Protein AF-A0A8J8FIF5-F1 (afdb_monomer_lite)

Structure (mmCIF, N/CA/C/O backbone):
data_AF-A0A8J8FIF5-F1
#
_entry.id   AF-A0A8J8FIF5-F1
#
loop_
_atom_site.group_PDB
_atom_site.id
_atom_site.type_symbol
_atom_site.label_atom_id
_atom_site.label_alt_id
_atom_site.label_comp_id
_atom_site.label_asym_id
_atom_site.label_entity_id
_atom_site.label_seq_id
_atom_site.pdbx_PDB_ins_code
_atom_site.Cartn_x
_atom_site.Cartn_y
_atom_site.Cartn_z
_atom_site.occupancy
_atom_site.B_iso_or_equiv
_atom_site.auth_seq_id
_atom_site.auth_comp_id
_atom_site.auth_asym_id
_atom_site.auth_atom_id
_atom_site.pdbx_PDB_model_num
ATOM 1 N N . MET A 1 1 ? -30.420 -15.196 78.854 1.00 54.94 1 MET A N 1
ATOM 2 C CA . MET A 1 1 ? -30.302 -13.871 78.194 1.00 54.94 1 MET A CA 1
ATOM 3 C C . MET A 1 1 ? -29.309 -13.832 77.017 1.00 54.94 1 MET A C 1
ATOM 5 O O . MET A 1 1 ? -29.119 -12.772 76.444 1.00 54.94 1 MET A O 1
ATOM 9 N N . THR A 1 2 ? -28.716 -14.954 76.588 1.00 57.97 2 THR A N 1
ATOM 10 C CA . THR A 1 2 ? -27.688 -14.998 75.521 1.00 57.97 2 THR A CA 1
ATOM 11 C C . THR A 1 2 ? -28.245 -15.214 74.104 1.00 57.97 2 THR A C 1
ATOM 13 O O . THR A 1 2 ? -27.658 -14.748 73.133 1.00 57.97 2 THR A O 1
ATOM 16 N N . SER A 1 3 ? -29.406 -15.865 73.972 1.00 63.34 3 SER A N 1
ATOM 17 C CA . SER A 1 3 ? -30.007 -16.236 72.676 1.00 63.34 3 SER A CA 1
ATOM 18 C C . SER A 1 3 ? -30.401 -15.032 71.802 1.00 63.34 3 SER A C 1
ATOM 20 O O . SER A 1 3 ? -30.178 -15.040 70.593 1.00 63.34 3 SER A O 1
ATOM 22 N N . THR A 1 4 ? -30.906 -13.953 72.403 1.00 73.06 4 THR A N 1
ATOM 23 C CA . THR A 1 4 ? -31.324 -12.742 71.677 1.00 73.06 4 THR A CA 1
ATOM 24 C C . THR A 1 4 ? -30.145 -11.918 71.158 1.00 73.06 4 THR A C 1
ATOM 26 O O . THR A 1 4 ? -30.259 -11.284 70.110 1.00 73.06 4 THR A O 1
ATOM 29 N N . ALA A 1 5 ? -29.005 -11.941 71.853 1.00 75.25 5 ALA A N 1
ATOM 30 C CA . ALA A 1 5 ? -27.788 -11.254 71.422 1.00 75.25 5 ALA A CA 1
ATOM 31 C C . ALA A 1 5 ? -27.160 -11.938 70.196 1.00 75.25 5 ALA A C 1
ATOM 33 O O . ALA A 1 5 ? -26.820 -11.265 69.225 1.00 75.25 5 ALA A O 1
ATOM 34 N N . ILE A 1 6 ? -27.102 -13.275 70.208 1.00 80.25 6 ILE A N 1
ATOM 35 C CA . ILE A 1 6 ? -26.591 -14.082 69.090 1.00 80.25 6 ILE A CA 1
ATOM 36 C C . ILE A 1 6 ? -27.483 -13.908 67.853 1.00 80.25 6 ILE A C 1
ATOM 38 O O . ILE A 1 6 ? -26.984 -13.681 66.754 1.00 80.25 6 ILE A O 1
ATOM 42 N N . PHE A 1 7 ? -28.810 -13.922 68.026 1.00 84.31 7 PHE A N 1
ATOM 43 C CA . PHE A 1 7 ? -29.746 -13.719 66.917 1.00 84.31 7 PHE A CA 1
ATOM 44 C C . PHE A 1 7 ? -29.602 -12.332 66.266 1.00 84.31 7 PHE A C 1
ATOM 46 O O . PHE A 1 7 ? -29.602 -12.217 65.042 1.00 84.31 7 PHE A O 1
ATOM 53 N N . ARG A 1 8 ? -29.409 -11.273 67.067 1.00 84.88 8 ARG A N 1
ATOM 54 C CA . ARG A 1 8 ? -29.153 -9.913 66.556 1.00 84.88 8 ARG A CA 1
ATOM 55 C C . ARG A 1 8 ? -27.835 -9.817 65.790 1.00 84.88 8 ARG A C 1
ATOM 57 O O . ARG A 1 8 ? -27.798 -9.158 64.754 1.00 84.88 8 ARG A O 1
ATOM 64 N N . GLN A 1 9 ? -26.783 -10.482 66.265 1.00 89.06 9 GLN A N 1
ATOM 65 C CA . GLN A 1 9 ? -25.498 -10.527 65.563 1.00 89.06 9 GLN A CA 1
ATOM 66 C C . GLN A 1 9 ? -25.624 -11.225 64.205 1.00 89.06 9 GLN A C 1
ATOM 68 O O . GLN A 1 9 ? -25.203 -10.659 63.199 1.00 89.06 9 GLN A O 1
ATOM 73 N N . ILE A 1 10 ? -26.284 -12.386 64.149 1.00 89.19 10 ILE A N 1
ATOM 74 C CA . ILE A 1 10 ? -26.527 -13.112 62.892 1.00 89.19 10 ILE A CA 1
ATOM 75 C C . ILE A 1 10 ? -27.333 -12.252 61.912 1.00 89.19 10 ILE A C 1
ATOM 77 O O . ILE A 1 10 ? -26.943 -12.106 60.755 1.00 89.19 10 ILE A O 1
ATOM 81 N N . LEU A 1 11 ? -28.417 -11.621 62.375 1.00 91.44 11 LEU A N 1
ATOM 82 C CA . LEU A 1 11 ? -29.245 -10.764 61.527 1.00 91.44 11 LEU A CA 1
ATOM 83 C C . LEU A 1 11 ? -28.455 -9.557 60.991 1.00 91.44 11 LEU A C 1
ATOM 85 O O . LEU A 1 11 ? -28.546 -9.241 59.808 1.00 91.44 11 LEU A O 1
ATOM 89 N N . SER A 1 12 ? -27.631 -8.922 61.832 1.00 89.88 12 SER A N 1
ATOM 90 C CA . SER A 1 12 ? -26.772 -7.805 61.417 1.00 89.88 12 SER A CA 1
ATOM 91 C C . SER A 1 12 ? -25.728 -8.217 60.374 1.00 89.88 12 SER A C 1
ATOM 93 O O . SER A 1 12 ? -25.495 -7.477 59.421 1.00 89.88 12 SER A O 1
ATOM 95 N N . ALA A 1 13 ? -25.161 -9.421 60.502 1.00 90.75 13 ALA A N 1
ATOM 96 C CA . ALA A 1 13 ? -24.189 -9.954 59.555 1.00 90.75 13 ALA A CA 1
ATOM 97 C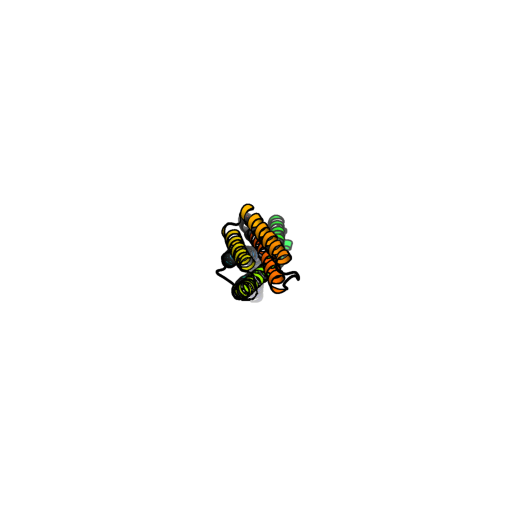 C . ALA A 1 13 ? -24.835 -10.253 58.196 1.00 90.75 13 ALA A C 1
ATOM 99 O O . ALA A 1 13 ? -24.268 -9.909 57.163 1.00 90.75 13 ALA A O 1
ATOM 100 N N . ILE A 1 14 ? -26.048 -10.817 58.185 1.00 93.19 14 ILE A N 1
ATOM 101 C CA . ILE A 1 14 ? -26.807 -11.071 56.952 1.00 93.19 14 ILE A CA 1
ATOM 102 C C . ILE A 1 14 ? -27.151 -9.755 56.245 1.00 93.19 14 ILE A C 1
ATOM 104 O O . ILE A 1 14 ? -26.970 -9.649 55.031 1.00 93.19 14 ILE A O 1
ATOM 108 N N . VAL A 1 15 ? -27.606 -8.738 56.984 1.00 93.31 15 VAL A N 1
ATOM 109 C CA . VAL A 1 15 ? -27.909 -7.415 56.413 1.00 93.31 15 VAL A CA 1
ATOM 110 C C . VAL A 1 15 ? -26.646 -6.765 55.849 1.00 93.31 15 VAL A C 1
ATOM 112 O O . VAL A 1 15 ? -26.672 -6.301 54.713 1.00 93.31 15 VAL A O 1
ATOM 115 N N . ALA A 1 16 ? -25.531 -6.786 56.584 1.00 92.50 16 ALA A N 1
ATOM 116 C CA . ALA A 1 16 ? -24.257 -6.244 56.114 1.00 92.50 16 ALA A CA 1
ATOM 117 C C . ALA A 1 16 ? -23.745 -6.967 54.857 1.00 92.50 16 ALA A C 1
ATOM 119 O O . ALA A 1 16 ? -23.324 -6.314 53.904 1.00 92.50 16 ALA A O 1
ATOM 120 N N . MET A 1 17 ? -23.843 -8.300 54.819 1.00 93.25 17 MET A N 1
ATOM 121 C CA . MET A 1 17 ? -23.455 -9.114 53.663 1.00 93.25 17 MET A CA 1
ATOM 122 C C . MET A 1 17 ? -24.333 -8.821 52.442 1.00 93.25 17 MET A C 1
ATOM 124 O O . MET A 1 17 ? -23.832 -8.689 51.328 1.00 93.25 17 MET A O 1
ATOM 128 N N . SER A 1 18 ? -25.641 -8.661 52.653 1.00 91.00 18 SER A N 1
ATOM 129 C CA . SER A 1 18 ? -26.592 -8.301 51.596 1.00 91.00 18 SER A CA 1
ATOM 130 C C . SER A 1 18 ? -26.302 -6.903 51.047 1.00 91.00 18 SER A C 1
ATOM 132 O O . SER A 1 18 ? -26.302 -6.704 49.835 1.00 91.00 18 SER A O 1
ATOM 134 N N . LEU A 1 19 ? -25.986 -5.943 51.924 1.00 90.25 19 LEU A N 1
ATOM 135 C CA . LEU A 1 19 ? -25.615 -4.585 51.529 1.00 90.25 19 LEU A CA 1
ATOM 136 C C . LEU A 1 19 ? -24.309 -4.569 50.726 1.00 90.25 19 LEU A C 1
ATOM 138 O O . LEU A 1 19 ? -24.217 -3.867 49.723 1.00 90.25 19 LEU A O 1
ATOM 142 N N . LEU A 1 20 ? -23.321 -5.369 51.140 1.00 89.31 20 LEU A N 1
ATOM 143 C CA . LEU A 1 20 ? -22.057 -5.546 50.425 1.00 89.31 20 LEU A CA 1
ATOM 144 C C . LEU A 1 20 ? -22.268 -6.162 49.043 1.00 89.31 20 LEU A C 1
ATOM 146 O O . LEU A 1 20 ? -21.704 -5.661 48.077 1.00 89.31 20 LEU A O 1
ATOM 150 N N . LEU A 1 21 ? -23.105 -7.195 48.926 1.00 86.69 21 LEU A N 1
ATOM 151 C CA . LEU A 1 21 ? -23.447 -7.803 47.638 1.00 86.69 21 LEU A CA 1
ATOM 152 C C . LEU A 1 21 ? -24.150 -6.808 46.710 1.00 86.69 21 LEU A C 1
ATOM 154 O O . LEU A 1 21 ? -23.822 -6.744 45.528 1.00 86.69 21 LEU A O 1
ATOM 158 N N . VAL A 1 22 ? -25.070 -5.997 47.237 1.00 84.75 22 VAL A N 1
ATOM 159 C CA . VAL A 1 22 ? -25.761 -4.953 46.465 1.00 84.75 22 VAL A CA 1
ATOM 160 C C . VAL A 1 22 ? -24.794 -3.848 46.037 1.00 84.75 22 VAL A C 1
ATOM 162 O O . VAL A 1 22 ? -24.793 -3.468 44.869 1.00 84.75 22 VAL A O 1
ATOM 165 N N . LEU A 1 23 ? -23.933 -3.361 46.935 1.00 78.12 23 LEU A N 1
ATOM 166 C CA . LEU A 1 23 ? -22.905 -2.368 46.606 1.00 78.12 23 LEU A CA 1
ATOM 167 C C . LEU A 1 23 ? -21.916 -2.903 45.570 1.00 78.12 23 LEU A C 1
ATOM 169 O O . LEU A 1 23 ? -21.589 -2.194 44.621 1.00 78.12 23 LEU A O 1
ATOM 173 N N . PHE A 1 24 ? -21.483 -4.155 45.716 1.00 77.25 24 PHE A N 1
ATOM 174 C CA . PHE A 1 24 ? -20.604 -4.814 44.758 1.00 77.25 24 PHE A CA 1
ATOM 175 C C . PHE A 1 24 ? -21.287 -4.948 43.397 1.00 77.25 24 PHE A C 1
ATOM 177 O O . PHE A 1 24 ? -20.705 -4.576 42.387 1.00 77.25 24 PHE A O 1
ATOM 184 N N . TYR A 1 25 ? -22.550 -5.378 43.364 1.00 75.12 25 TYR A N 1
ATOM 185 C CA . 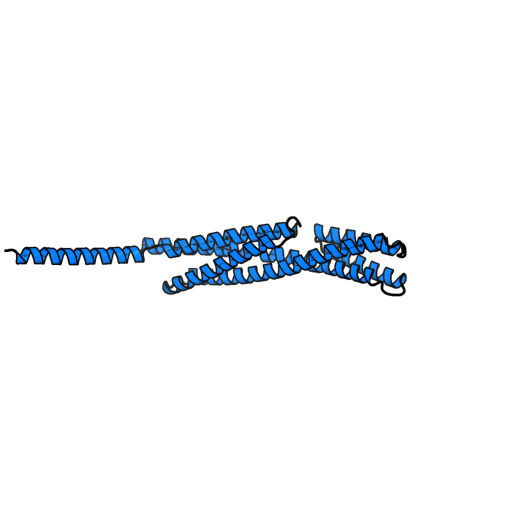TYR A 1 25 ? -23.330 -5.495 42.134 1.00 75.12 25 TYR A CA 1
ATOM 186 C C . TYR A 1 25 ? -23.539 -4.142 41.436 1.00 75.12 25 TYR A C 1
ATOM 188 O O . TYR A 1 25 ? -23.345 -4.035 40.227 1.00 75.12 25 TYR A O 1
ATOM 196 N N . ILE A 1 26 ? -23.877 -3.087 42.186 1.00 67.81 26 ILE A N 1
ATOM 197 C CA . ILE A 1 26 ? -24.056 -1.728 41.648 1.00 67.81 26 ILE A CA 1
ATOM 198 C C . ILE A 1 26 ? -22.729 -1.160 41.128 1.00 67.81 26 ILE A C 1
ATOM 200 O O . ILE A 1 26 ? -22.708 -0.537 40.069 1.00 67.81 26 ILE A O 1
ATOM 204 N N . THR A 1 27 ? -21.628 -1.386 41.847 1.00 62.25 27 THR A N 1
ATOM 205 C CA . THR A 1 27 ? -20.295 -0.894 41.462 1.00 62.25 27 THR A CA 1
ATOM 206 C C . THR A 1 27 ? -19.759 -1.646 40.246 1.00 62.25 27 THR A C 1
ATOM 208 O O . THR A 1 27 ? -19.254 -1.025 39.318 1.00 62.25 27 THR A O 1
ATOM 211 N N . TYR A 1 28 ? -19.937 -2.968 40.201 1.00 57.81 28 TYR A N 1
ATOM 212 C CA . TYR A 1 28 ? -19.522 -3.810 39.079 1.00 57.81 28 TYR A CA 1
ATOM 213 C C . TY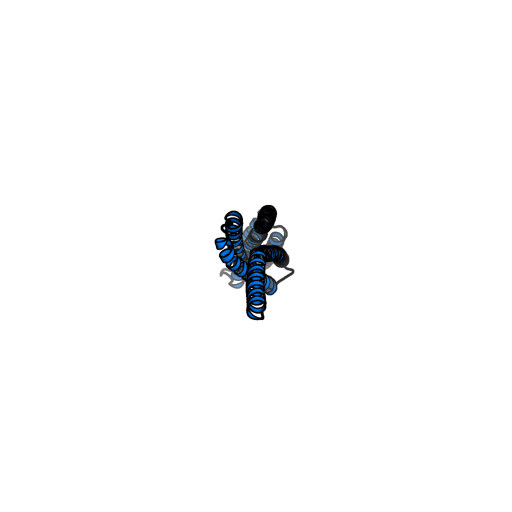R A 1 28 ? -20.314 -3.491 37.804 1.00 57.81 28 TYR A C 1
ATOM 215 O O . TYR A 1 28 ? -19.736 -3.393 36.726 1.00 57.81 28 TYR A O 1
ATOM 223 N N . LYS A 1 29 ? -21.624 -3.226 37.927 1.00 56.62 29 LYS A N 1
ATOM 224 C CA . LYS A 1 29 ? -22.477 -2.801 36.805 1.00 56.62 29 LYS A CA 1
ATOM 225 C C . LYS A 1 29 ? -22.090 -1.427 36.233 1.00 56.62 29 LYS A C 1
ATOM 227 O O . LYS A 1 29 ? -22.415 -1.145 35.089 1.00 56.62 29 LYS A O 1
ATOM 232 N N . LYS A 1 30 ? -21.410 -0.583 37.015 1.00 56.69 30 LYS A N 1
ATOM 233 C CA . LYS A 1 30 ? -20.962 0.763 36.620 1.00 56.69 30 LYS A CA 1
ATOM 234 C C . LYS A 1 30 ? -19.515 0.825 36.125 1.00 56.69 30 LYS A C 1
ATOM 236 O O . LYS A 1 30 ? -19.010 1.926 35.939 1.00 56.69 30 LYS A O 1
ATOM 241 N N . SER A 1 31 ? -18.825 -0.304 35.958 1.00 57.34 31 SER A N 1
ATOM 242 C CA . SER A 1 31 ? -17.434 -0.287 35.496 1.00 57.34 31 SER A CA 1
ATOM 243 C C . SER A 1 31 ? -17.367 0.201 34.040 1.00 57.34 31 SER A C 1
ATOM 245 O O . SER A 1 31 ? -17.836 -0.527 33.162 1.00 57.34 31 SER A O 1
ATOM 247 N N . PRO A 1 32 ? -16.756 1.369 33.742 1.00 68.94 32 PRO A N 1
ATOM 248 C CA . PRO A 1 32 ? -16.635 1.891 32.379 1.00 68.94 32 PRO A CA 1
ATOM 249 C C . PRO A 1 32 ? -15.528 1.178 31.583 1.00 68.94 32 PRO A C 1
ATOM 251 O O . PRO A 1 32 ? -14.829 1.766 30.756 1.00 68.94 32 PRO A O 1
ATOM 254 N N . GLU A 1 33 ? -15.264 -0.082 31.924 1.00 76.00 33 GLU A N 1
ATOM 255 C CA . GLU A 1 33 ? -14.144 -0.865 31.419 1.00 76.00 33 GLU A CA 1
ATOM 256 C C . GLU A 1 33 ? -14.281 -1.107 29.918 1.00 76.00 33 GLU A C 1
ATOM 258 O O . GLU A 1 33 ? -13.284 -1.023 29.200 1.00 76.00 33 GLU A O 1
ATOM 263 N N . PHE A 1 34 ? -15.508 -1.298 29.420 1.00 77.94 34 PHE A N 1
ATOM 264 C CA . PHE A 1 34 ? -15.733 -1.478 27.989 1.00 77.94 34 PHE A CA 1
ATOM 265 C C . PHE A 1 34 ? -15.571 -0.167 27.209 1.00 77.94 34 PHE A C 1
ATOM 267 O O . PHE A 1 34 ? -14.952 -0.186 26.147 1.00 77.94 34 PHE A O 1
ATOM 274 N N . GLU A 1 35 ? -16.059 0.974 27.712 1.00 82.19 35 GLU A N 1
ATOM 275 C CA . GLU A 1 35 ? -15.883 2.277 27.059 1.00 82.19 35 GLU A CA 1
ATOM 276 C C . GLU A 1 35 ? -14.412 2.673 27.027 1.00 82.19 35 GLU A C 1
ATOM 278 O O . GLU A 1 35 ? -13.922 3.136 25.995 1.00 82.19 35 GLU A O 1
ATOM 283 N N . ASN A 1 36 ? -13.687 2.445 28.127 1.00 84.00 36 ASN A N 1
ATOM 284 C CA . ASN A 1 36 ? -12.249 2.687 28.175 1.00 84.00 36 ASN A CA 1
ATOM 285 C C . ASN A 1 36 ? -11.508 1.778 27.196 1.00 84.00 36 ASN A C 1
ATOM 287 O O . ASN A 1 36 ? -10.681 2.262 26.425 1.00 84.00 36 ASN A O 1
ATOM 291 N N . GLN A 1 37 ? -11.813 0.477 27.188 1.00 87.44 37 GLN A N 1
ATOM 292 C CA . GLN A 1 37 ? -11.182 -0.465 26.269 1.00 87.44 37 GLN A CA 1
ATOM 293 C C . GLN A 1 37 ? -11.452 -0.078 24.813 1.00 87.44 37 GLN A C 1
ATOM 295 O O . GLN A 1 37 ? -10.526 -0.032 24.005 1.00 87.44 37 GLN A O 1
ATOM 300 N N . LEU A 1 38 ? -12.697 0.259 24.478 1.00 87.69 38 LEU A N 1
ATOM 301 C CA . LEU A 1 38 ? -13.076 0.663 23.132 1.00 87.69 38 LEU A CA 1
ATOM 302 C C . LEU A 1 38 ? -12.423 1.996 22.725 1.00 87.69 38 LEU A C 1
ATOM 304 O O . LEU A 1 38 ? -11.927 2.111 21.605 1.00 87.69 38 LEU A O 1
ATOM 308 N N . SER A 1 39 ? -12.354 2.976 23.633 1.00 88.31 39 SER A N 1
ATOM 309 C CA . SER A 1 39 ? -11.663 4.251 23.397 1.00 88.31 39 SER A CA 1
ATOM 310 C C . SER A 1 39 ? -10.166 4.041 23.156 1.00 88.31 39 SER A C 1
ATOM 312 O O . SER A 1 39 ? -9.604 4.589 22.207 1.00 88.31 39 SER A O 1
ATOM 314 N N . VAL A 1 40 ? -9.514 3.197 23.964 1.00 91.31 40 VAL A N 1
ATOM 315 C CA . VAL A 1 40 ? -8.098 2.842 23.789 1.00 91.31 40 VAL A CA 1
ATOM 316 C C . VAL A 1 40 ? -7.873 2.161 22.440 1.00 91.31 40 VAL A C 1
ATOM 318 O O . VAL A 1 40 ? -6.968 2.560 21.706 1.00 91.31 40 VAL A O 1
ATOM 321 N N . LEU A 1 41 ? -8.704 1.180 22.081 1.00 91.50 41 LEU A N 1
ATOM 322 C CA . LEU A 1 41 ? -8.599 0.479 20.801 1.00 91.50 41 LEU A CA 1
ATOM 323 C C . LEU A 1 41 ? -8.800 1.422 19.609 1.00 91.50 41 LEU A C 1
ATOM 325 O O . LEU A 1 41 ? -8.022 1.359 18.657 1.00 91.50 41 LEU A O 1
ATOM 329 N N . SER A 1 42 ? -9.781 2.329 19.675 1.00 91.31 42 SER A N 1
ATOM 330 C CA . SER A 1 42 ? -10.026 3.339 18.634 1.00 91.31 42 SER A CA 1
ATOM 331 C C . SER A 1 42 ? -8.802 4.237 18.421 1.00 91.31 42 SER A C 1
ATOM 333 O O . SER A 1 42 ? -8.307 4.373 17.297 1.00 91.31 42 SER A O 1
ATOM 335 N N . LYS A 1 43 ? -8.219 4.754 19.510 1.00 92.19 43 LYS A N 1
ATOM 336 C CA . LYS A 1 43 ? -7.003 5.585 19.460 1.00 92.19 43 LYS A CA 1
ATOM 337 C C . LYS A 1 43 ? -5.809 4.840 18.888 1.00 92.19 43 LYS A C 1
ATOM 339 O O . LYS A 1 43 ? -5.036 5.401 18.106 1.00 92.19 43 LYS A O 1
ATOM 344 N N . GLN A 1 44 ? -5.640 3.575 19.263 1.00 94.44 44 GLN A N 1
ATOM 345 C CA . GLN A 1 44 ? -4.570 2.748 18.719 1.00 94.44 44 GLN A CA 1
ATOM 346 C C . GLN A 1 44 ? -4.763 2.497 17.219 1.00 94.44 44 GLN A C 1
ATOM 348 O O . GLN A 1 44 ? -3.792 2.595 16.473 1.00 94.44 44 GLN A O 1
ATOM 353 N N . VAL A 1 45 ? -5.995 2.247 16.756 1.00 94.19 45 VAL A N 1
ATOM 354 C CA . VAL A 1 45 ? -6.306 2.131 15.321 1.00 94.19 45 VAL A CA 1
ATOM 355 C C . VAL A 1 45 ? -5.971 3.426 14.583 1.00 94.19 45 VAL A C 1
ATOM 357 O O . VAL A 1 45 ? -5.288 3.375 13.561 1.00 94.19 45 VAL A O 1
ATOM 360 N N . SER A 1 46 ? -6.374 4.584 15.112 1.00 93.31 46 SER A N 1
ATOM 361 C CA . SER A 1 46 ? -6.049 5.890 14.523 1.00 93.31 46 SER A CA 1
ATOM 362 C C . SER A 1 46 ? -4.532 6.132 14.451 1.00 93.31 46 SER A C 1
ATOM 364 O O . SER A 1 46 ? -3.992 6.505 13.407 1.00 93.31 46 SER A O 1
ATOM 366 N N . THR A 1 47 ? -3.805 5.804 15.522 1.00 94.31 47 THR A N 1
ATOM 367 C CA . THR A 1 47 ? -2.338 5.918 15.571 1.00 94.31 47 THR A CA 1
ATOM 368 C C . THR A 1 47 ? -1.660 5.000 14.552 1.00 94.31 47 THR A C 1
ATOM 370 O O . THR A 1 47 ? -0.781 5.438 13.808 1.00 94.31 47 THR A O 1
ATOM 373 N N . LEU A 1 48 ? -2.075 3.731 14.482 1.00 95.06 48 LEU A N 1
ATOM 374 C CA . LEU A 1 48 ? -1.549 2.769 13.511 1.00 95.06 48 LEU A CA 1
ATOM 375 C C . LEU A 1 48 ? -1.859 3.207 12.079 1.00 95.06 48 LEU A C 1
ATOM 377 O O . LEU A 1 48 ? -0.995 3.108 11.212 1.00 95.06 48 LEU A O 1
ATOM 381 N N . ASN A 1 49 ? -3.048 3.757 11.833 1.00 94.12 49 ASN A N 1
ATOM 382 C CA . ASN A 1 49 ? -3.432 4.310 10.540 1.00 94.12 49 ASN A CA 1
ATOM 383 C C . ASN A 1 49 ? -2.479 5.432 10.092 1.00 94.12 49 ASN A C 1
ATOM 385 O O . ASN A 1 49 ? -2.024 5.426 8.948 1.00 94.12 49 ASN A O 1
ATOM 389 N N . LEU A 1 50 ? -2.117 6.350 10.994 1.00 93.44 50 LEU A N 1
ATOM 390 C CA . LEU A 1 50 ? -1.138 7.404 10.708 1.00 93.44 50 LEU A CA 1
ATOM 391 C C . LEU A 1 50 ? 0.260 6.835 10.424 1.00 93.44 50 LEU A C 1
ATOM 393 O O . LEU A 1 50 ? 0.892 7.230 9.445 1.00 93.44 50 LEU A O 1
ATOM 397 N N . GLN A 1 51 ? 0.725 5.879 11.233 1.00 95.44 51 GLN A N 1
ATOM 398 C CA . GLN A 1 51 ? 2.032 5.235 11.046 1.00 95.44 51 GLN A CA 1
ATOM 399 C C . GLN A 1 51 ? 2.117 4.463 9.722 1.00 95.44 51 GLN A C 1
ATOM 401 O O . GLN A 1 51 ? 3.133 4.524 9.030 1.00 95.44 51 GLN A O 1
ATOM 406 N N . ILE A 1 52 ? 1.043 3.766 9.342 1.00 95.38 52 ILE A N 1
ATOM 407 C CA . ILE A 1 52 ? 0.934 3.072 8.054 1.00 95.38 52 ILE A CA 1
ATOM 408 C C . ILE A 1 52 ? 0.994 4.081 6.912 1.00 95.38 52 ILE A C 1
ATOM 410 O O . ILE A 1 52 ? 1.795 3.906 5.998 1.00 95.38 52 ILE A O 1
ATOM 414 N N . ASN A 1 53 ? 0.202 5.156 6.977 1.00 94.12 53 ASN A N 1
ATOM 415 C CA . ASN A 1 53 ? 0.209 6.196 5.950 1.00 94.12 53 ASN A CA 1
ATOM 416 C C . ASN A 1 53 ? 1.614 6.795 5.787 1.00 94.12 53 ASN A C 1
ATOM 418 O O . ASN A 1 53 ? 2.098 6.937 4.666 1.00 94.12 53 ASN A O 1
ATOM 422 N N . GLN A 1 54 ? 2.301 7.078 6.896 1.00 93.44 54 GLN A N 1
ATOM 423 C CA . GLN A 1 54 ? 3.680 7.557 6.878 1.00 93.44 54 GLN A CA 1
ATOM 424 C C . GLN A 1 54 ? 4.631 6.556 6.206 1.00 93.44 54 GLN A C 1
ATOM 426 O O . GLN A 1 54 ? 5.399 6.954 5.334 1.00 93.44 54 GLN A O 1
ATOM 431 N N . SER A 1 55 ? 4.573 5.269 6.561 1.00 93.81 55 SER A N 1
ATOM 432 C CA . SER A 1 55 ? 5.431 4.238 5.955 1.00 93.81 55 SER A CA 1
ATOM 433 C C . SER A 1 55 ? 5.155 4.069 4.454 1.00 93.81 55 SER A C 1
ATOM 435 O O . SER A 1 55 ? 6.093 3.994 3.663 1.00 93.81 55 SER A O 1
ATOM 437 N N . ILE A 1 56 ? 3.889 4.129 4.027 1.00 92.25 56 ILE A N 1
ATOM 438 C CA . ILE A 1 56 ? 3.507 4.135 2.605 1.00 92.25 56 ILE A CA 1
ATOM 439 C C . ILE A 1 56 ? 4.126 5.332 1.865 1.00 92.25 56 ILE A C 1
ATOM 441 O O . ILE A 1 56 ? 4.666 5.163 0.772 1.00 92.25 56 ILE A O 1
ATOM 445 N N . PHE A 1 57 ? 4.122 6.531 2.459 1.00 90.62 57 PHE A N 1
ATOM 446 C CA . PHE A 1 57 ? 4.805 7.684 1.865 1.00 90.62 57 PHE A CA 1
ATOM 447 C C . PHE A 1 57 ? 6.326 7.488 1.793 1.00 90.62 57 PHE A C 1
ATOM 449 O O . PHE A 1 57 ? 6.927 7.791 0.763 1.00 90.62 57 PHE A O 1
ATOM 456 N N . LEU A 1 58 ? 6.960 6.948 2.838 1.00 90.31 58 LEU A N 1
ATOM 457 C CA . LEU A 1 58 ? 8.402 6.666 2.829 1.00 90.31 58 LEU A CA 1
ATOM 458 C C . LEU A 1 58 ? 8.789 5.672 1.724 1.00 90.31 58 LEU A C 1
ATOM 460 O O . LEU A 1 58 ? 9.817 5.861 1.070 1.00 90.31 58 LEU A O 1
ATOM 464 N N . HIS A 1 59 ? 7.958 4.658 1.477 1.00 88.19 59 HIS A N 1
ATOM 465 C CA . HIS A 1 59 ? 8.115 3.742 0.347 1.00 88.19 59 HIS A CA 1
ATOM 466 C C . HIS A 1 59 ? 7.941 4.446 -0.999 1.00 88.19 59 HIS A C 1
ATOM 468 O O . HIS A 1 59 ? 8.796 4.323 -1.874 1.00 88.19 59 HIS A O 1
ATOM 474 N N . GLN A 1 60 ? 6.886 5.251 -1.144 1.00 85.25 60 GLN A N 1
ATOM 475 C CA . GLN A 1 60 ? 6.602 5.997 -2.371 1.00 85.25 60 GLN A CA 1
ATOM 476 C C . GLN A 1 60 ? 7.750 6.936 -2.778 1.00 85.25 60 GLN A C 1
ATOM 478 O O . GLN A 1 60 ? 8.023 7.100 -3.967 1.00 85.25 60 GLN A O 1
ATOM 483 N N . PHE A 1 61 ? 8.438 7.537 -1.805 1.00 82.75 61 PHE A N 1
ATOM 484 C CA . PHE A 1 61 ? 9.608 8.390 -2.042 1.00 82.75 61 PHE A CA 1
ATOM 485 C C . PHE A 1 61 ? 10.937 7.620 -2.116 1.00 82.75 61 PHE A C 1
ATOM 487 O O . PHE A 1 61 ? 11.995 8.231 -2.255 1.00 82.75 61 PHE A O 1
ATOM 494 N N . GLY A 1 62 ? 10.913 6.286 -2.035 1.00 79.69 62 GLY A N 1
ATOM 495 C CA . GLY A 1 62 ? 12.102 5.438 -2.127 1.00 79.69 62 GLY A CA 1
ATOM 496 C C . GLY A 1 62 ? 13.054 5.538 -0.929 1.00 79.69 62 GLY A C 1
ATOM 497 O O . GLY A 1 62 ? 14.211 5.123 -1.040 1.00 79.69 62 GLY A O 1
ATOM 498 N N . ILE A 1 63 ? 12.588 6.084 0.201 1.00 84.88 63 ILE A N 1
ATOM 499 C CA . ILE A 1 63 ? 13.351 6.193 1.452 1.00 84.88 63 ILE A CA 1
ATOM 500 C C . ILE A 1 63 ? 13.426 4.817 2.121 1.00 84.88 63 ILE A C 1
ATOM 502 O O . ILE A 1 63 ? 14.509 4.350 2.475 1.00 84.88 63 ILE A O 1
ATOM 506 N N . GLU A 1 64 ? 12.285 4.132 2.231 1.00 83.38 64 GLU A N 1
ATOM 507 C CA . GLU A 1 64 ? 12.207 2.750 2.705 1.00 83.38 64 GLU A CA 1
ATOM 508 C C . GLU A 1 64 ? 12.102 1.791 1.513 1.00 83.38 64 GLU A C 1
ATOM 510 O O . GLU A 1 64 ? 11.204 1.896 0.679 1.00 83.38 64 GLU A O 1
ATOM 515 N N . LYS A 1 65 ? 13.016 0.819 1.428 1.00 75.25 65 LYS A N 1
ATOM 516 C CA . LYS A 1 65 ? 13.031 -0.181 0.340 1.00 75.25 65 LYS A CA 1
ATOM 517 C C . LYS A 1 65 ? 12.440 -1.531 0.739 1.00 75.25 65 LYS A C 1
ATOM 519 O O . LYS A 1 65 ? 12.122 -2.332 -0.131 1.00 75.25 65 LYS A O 1
ATOM 524 N N . ASN A 1 66 ? 12.334 -1.790 2.041 1.00 79.94 66 ASN A N 1
ATOM 525 C CA . ASN A 1 66 ? 11.889 -3.066 2.588 1.00 79.94 66 ASN A CA 1
ATOM 526 C C . ASN A 1 66 ? 10.551 -2.902 3.315 1.00 79.94 66 ASN A C 1
ATOM 528 O O . ASN A 1 66 ? 10.429 -2.054 4.194 1.00 79.94 66 ASN A O 1
ATOM 532 N N . ASN A 1 67 ? 9.587 -3.754 2.974 1.00 86.62 67 ASN A N 1
ATOM 533 C CA . ASN A 1 67 ? 8.229 -3.745 3.506 1.00 86.62 67 ASN A CA 1
ATOM 534 C C . ASN A 1 67 ? 8.117 -4.294 4.947 1.00 86.62 67 ASN A C 1
ATOM 536 O O . ASN A 1 67 ? 7.000 -4.408 5.449 1.00 86.62 67 ASN A O 1
ATOM 540 N N . ASP A 1 68 ? 9.210 -4.663 5.626 1.00 88.56 68 ASP A N 1
ATOM 541 C CA . ASP A 1 68 ? 9.174 -5.230 6.987 1.00 88.56 68 ASP A CA 1
ATOM 542 C C . ASP A 1 68 ? 8.455 -4.322 7.993 1.00 88.56 68 ASP A C 1
ATOM 544 O O . ASP A 1 68 ? 7.600 -4.779 8.755 1.00 88.56 68 ASP A O 1
ATOM 548 N N . GLN A 1 69 ? 8.762 -3.021 7.990 1.00 90.81 69 GLN A N 1
ATOM 549 C CA . GLN A 1 69 ? 8.120 -2.070 8.897 1.00 90.81 69 GLN A CA 1
ATOM 550 C C . GLN A 1 69 ? 6.618 -1.981 8.635 1.00 90.81 69 GLN A C 1
ATOM 552 O O . GLN A 1 69 ? 5.832 -2.138 9.572 1.00 90.81 69 GLN A O 1
ATOM 557 N N . LEU A 1 70 ? 6.234 -1.788 7.372 1.00 92.50 70 LEU A N 1
ATOM 558 C CA . LEU A 1 70 ? 4.843 -1.752 6.938 1.00 92.50 70 LEU A CA 1
ATOM 559 C C . LEU A 1 70 ? 4.108 -3.045 7.315 1.00 92.50 70 LEU A C 1
ATOM 561 O O . LEU A 1 70 ? 3.018 -2.993 7.875 1.00 92.50 70 LEU A O 1
ATOM 565 N N . THR A 1 71 ? 4.738 -4.202 7.106 1.00 93.50 71 THR A N 1
ATOM 566 C CA . THR A 1 71 ? 4.177 -5.517 7.453 1.00 93.50 71 THR A CA 1
ATOM 567 C C . THR A 1 71 ? 3.907 -5.627 8.951 1.00 93.50 71 THR A C 1
ATOM 569 O O . THR A 1 71 ? 2.816 -6.030 9.347 1.00 93.50 71 THR A O 1
ATOM 572 N N . ARG A 1 72 ? 4.844 -5.203 9.811 1.00 94.56 72 ARG A N 1
ATOM 573 C CA . ARG A 1 72 ? 4.607 -5.184 11.267 1.00 94.56 72 ARG A CA 1
ATOM 574 C C . ARG A 1 72 ? 3.450 -4.266 11.659 1.00 94.56 72 ARG A C 1
ATOM 576 O O . ARG A 1 72 ? 2.708 -4.601 12.577 1.00 94.56 72 ARG A O 1
ATOM 583 N N . LEU A 1 73 ? 3.316 -3.106 11.016 1.00 94.94 73 LEU A N 1
ATOM 584 C CA . LEU A 1 73 ? 2.225 -2.169 11.304 1.00 94.94 73 LEU A CA 1
ATOM 585 C C . LEU A 1 73 ? 0.863 -2.750 10.901 1.00 94.94 73 LEU A C 1
ATOM 587 O O . LEU A 1 73 ? -0.085 -2.652 11.675 1.00 94.94 73 LEU A O 1
ATOM 591 N N . VAL A 1 74 ? 0.783 -3.409 9.741 1.00 93.94 74 VAL A N 1
ATOM 592 C CA . VAL A 1 74 ? -0.429 -4.104 9.274 1.00 93.94 74 VAL A CA 1
ATOM 593 C C . VAL A 1 74 ? -0.808 -5.253 10.208 1.00 93.94 74 VAL A C 1
ATOM 595 O O . VAL A 1 74 ? -1.977 -5.392 10.553 1.00 93.94 74 VAL A O 1
ATOM 598 N N . LEU A 1 75 ? 0.167 -6.035 10.685 1.00 94.62 75 LEU A N 1
ATOM 599 C CA . LEU A 1 75 ? -0.090 -7.105 11.655 1.00 94.62 75 LEU A CA 1
ATOM 600 C C . LEU A 1 75 ? -0.682 -6.560 12.961 1.00 94.62 75 LEU A C 1
ATOM 602 O O . LEU A 1 75 ? -1.701 -7.064 13.422 1.00 94.62 75 LEU A O 1
ATOM 606 N N . LYS A 1 76 ? -0.118 -5.474 13.505 1.00 95.31 76 LYS A N 1
ATOM 607 C CA . LYS A 1 76 ? -0.681 -4.799 14.688 1.00 95.31 76 LYS A CA 1
ATOM 608 C C . LYS A 1 76 ? -2.089 -4.258 14.437 1.00 95.31 76 LYS A C 1
ATOM 610 O O . LYS A 1 76 ? -2.944 -4.327 15.313 1.00 95.31 76 LYS A O 1
ATOM 615 N N . LEU A 1 77 ? -2.351 -3.726 13.243 1.00 93.75 77 LEU A N 1
ATOM 616 C CA . LEU A 1 77 ? -3.686 -3.256 12.878 1.00 93.75 77 LEU A CA 1
ATOM 617 C C . LEU A 1 77 ? -4.692 -4.415 12.830 1.00 93.75 77 LEU A C 1
ATOM 619 O O . LEU A 1 77 ? -5.810 -4.270 13.320 1.00 93.75 77 LEU A O 1
ATOM 623 N N . ALA A 1 78 ? -4.286 -5.570 12.299 1.00 92.75 78 ALA A N 1
ATOM 624 C CA . ALA A 1 78 ? -5.102 -6.780 12.278 1.00 92.75 78 ALA A CA 1
ATOM 625 C C . ALA A 1 78 ? -5.367 -7.329 13.693 1.00 92.75 78 ALA A C 1
ATOM 627 O O . ALA A 1 78 ? -6.493 -7.733 13.989 1.00 92.75 78 ALA A O 1
ATOM 628 N N . GLU A 1 79 ? -4.377 -7.296 14.590 1.00 94.19 79 GLU A N 1
ATOM 629 C CA . GLU A 1 79 ? -4.553 -7.633 16.011 1.00 94.19 79 GLU A CA 1
ATOM 630 C C . GLU A 1 79 ? -5.592 -6.716 16.676 1.00 94.19 79 GLU A C 1
ATOM 632 O O . GLU A 1 79 ? -6.540 -7.199 17.300 1.00 94.19 79 GLU A O 1
ATOM 637 N N . ASN A 1 80 ? -5.482 -5.401 16.471 1.00 93.00 80 ASN A N 1
ATOM 638 C CA . ASN A 1 80 ? -6.453 -4.432 16.979 1.00 93.00 80 ASN A CA 1
ATOM 639 C C . ASN A 1 80 ? -7.852 -4.640 16.391 1.00 93.00 80 ASN A C 1
ATOM 641 O O . ASN A 1 80 ? -8.846 -4.528 17.107 1.00 93.00 80 ASN A O 1
ATOM 645 N N . GLN A 1 81 ? -7.946 -4.991 15.108 1.00 92.62 81 GLN A N 1
ATOM 646 C CA . GLN A 1 81 ? -9.215 -5.335 14.474 1.00 92.62 81 GLN A CA 1
ATOM 647 C C . GLN A 1 81 ? -9.850 -6.568 15.137 1.00 92.62 81 GLN A C 1
ATOM 649 O O . GLN A 1 81 ? -11.047 -6.560 15.413 1.00 92.62 81 GLN A O 1
ATOM 654 N N . GLN A 1 82 ? -9.074 -7.612 15.448 1.00 92.31 82 GLN A N 1
ATOM 655 C CA . GLN A 1 82 ? -9.575 -8.788 16.176 1.00 92.31 82 GLN A CA 1
ATOM 656 C C . GLN A 1 82 ? -10.056 -8.421 17.587 1.00 92.31 82 GLN A C 1
ATOM 658 O O . GLN A 1 82 ? -11.121 -8.868 18.017 1.00 92.31 82 GLN A O 1
ATOM 663 N N . GLN A 1 83 ? -9.322 -7.560 18.295 1.00 91.44 83 GLN A N 1
ATOM 664 C CA . GLN A 1 83 ? -9.728 -7.073 19.617 1.00 91.44 83 GLN A CA 1
ATOM 665 C C . GLN A 1 83 ? -11.030 -6.261 19.554 1.00 91.44 83 GLN A C 1
ATOM 667 O O . GLN A 1 83 ? -11.926 -6.487 20.368 1.00 91.44 83 GLN A O 1
ATOM 672 N N . LEU A 1 84 ? -11.195 -5.398 18.546 1.00 90.00 84 LEU A N 1
ATOM 673 C CA . LEU A 1 84 ? -12.448 -4.674 18.305 1.00 90.00 84 LEU A CA 1
ATOM 674 C C . LEU A 1 84 ? -13.625 -5.629 18.059 1.00 90.00 84 LEU A C 1
ATOM 676 O O . LEU A 1 84 ? -14.692 -5.432 18.639 1.00 90.00 84 LEU A O 1
ATOM 680 N N . LYS A 1 85 ? -13.436 -6.707 17.283 1.00 89.44 85 LYS A N 1
ATOM 681 C CA . LYS A 1 85 ? -14.475 -7.739 17.081 1.00 89.44 85 LYS A CA 1
ATOM 682 C C . LYS A 1 85 ? -14.876 -8.423 18.386 1.00 89.44 85 LYS A C 1
ATOM 684 O O . LYS A 1 85 ? -16.053 -8.724 18.584 1.00 89.44 85 LYS A O 1
ATOM 689 N N . HIS A 1 86 ? -13.921 -8.682 19.278 1.00 87.00 86 HIS A N 1
ATOM 690 C CA . HIS A 1 86 ? -14.215 -9.249 20.593 1.00 87.00 86 HIS A CA 1
ATOM 691 C C . HIS A 1 86 ? -15.028 -8.284 21.459 1.00 87.00 86 HIS A C 1
ATOM 693 O O . HIS A 1 86 ? -16.060 -8.686 21.992 1.00 87.00 86 HIS A O 1
ATOM 699 N N . VAL A 1 87 ? -14.625 -7.013 21.534 1.00 84.81 87 VAL A N 1
ATOM 700 C CA . VAL A 1 87 ? -15.351 -5.979 22.291 1.00 84.81 87 VAL A CA 1
ATOM 701 C C . VAL A 1 87 ? -16.755 -5.751 21.722 1.00 84.81 87 VAL A C 1
ATOM 703 O O . VAL A 1 87 ? -17.718 -5.631 22.478 1.00 84.81 87 VAL A O 1
ATOM 706 N N . LYS A 1 88 ? -16.914 -5.789 20.393 1.00 85.56 88 LYS A N 1
ATOM 707 C CA . LYS A 1 88 ? -18.216 -5.673 19.721 1.00 85.56 88 LYS A CA 1
ATOM 708 C C . LYS A 1 88 ? -19.225 -6.717 20.209 1.00 85.56 88 LYS A C 1
ATOM 710 O O . LYS A 1 88 ? -20.382 -6.372 20.438 1.00 85.56 88 LYS A O 1
ATOM 715 N N . LYS A 1 89 ? -18.805 -7.973 20.409 1.00 81.69 89 LYS A N 1
ATOM 716 C CA . LYS A 1 89 ? -19.684 -9.037 20.936 1.00 81.69 89 LYS A CA 1
ATOM 717 C C . LYS A 1 89 ? -20.203 -8.706 22.336 1.00 81.69 89 LYS A C 1
ATOM 719 O O . LYS A 1 89 ? -21.354 -8.995 22.641 1.00 81.69 89 LYS A O 1
ATOM 724 N N . THR A 1 90 ? -19.378 -8.068 23.163 1.00 76.25 90 THR A N 1
ATOM 725 C CA . THR A 1 90 ? -19.775 -7.595 24.496 1.00 76.25 90 THR A CA 1
ATOM 726 C C . THR A 1 90 ? -20.770 -6.433 24.403 1.00 76.25 90 THR A C 1
ATOM 728 O O . THR A 1 90 ? -21.763 -6.421 25.121 1.00 76.25 90 THR A O 1
ATOM 731 N N . ILE A 1 91 ? -20.566 -5.494 23.471 1.00 76.12 91 ILE A N 1
ATOM 732 C CA . ILE A 1 91 ? -21.451 -4.328 23.267 1.00 76.12 91 ILE A CA 1
ATOM 733 C C . ILE A 1 91 ? -22.810 -4.723 22.682 1.00 76.12 91 ILE A C 1
ATOM 735 O O . ILE A 1 91 ? -23.821 -4.107 23.012 1.00 76.12 91 ILE A O 1
ATOM 739 N N . GLN A 1 92 ? -22.870 -5.767 21.853 1.00 74.88 92 GLN A N 1
ATOM 740 C CA . GLN A 1 92 ? -24.141 -6.297 21.348 1.00 74.88 92 GLN A CA 1
ATOM 741 C C . GLN A 1 92 ? -25.094 -6.705 22.480 1.00 74.88 92 GLN A C 1
ATOM 743 O O . GLN A 1 92 ? -26.299 -6.540 22.337 1.00 74.88 92 GLN A O 1
ATOM 748 N N . ALA A 1 93 ? -24.577 -7.148 23.631 1.00 68.69 93 ALA A N 1
ATOM 749 C CA . ALA A 1 93 ? -25.400 -7.438 24.807 1.00 68.69 93 ALA A CA 1
ATOM 750 C C . ALA A 1 93 ? -25.971 -6.174 25.487 1.00 68.69 93 ALA A C 1
ATOM 752 O O . ALA A 1 93 ? -26.935 -6.269 26.244 1.00 68.69 93 ALA A O 1
ATOM 753 N N . LEU A 1 94 ? -25.389 -5.001 25.217 1.00 68.00 94 LEU A N 1
ATOM 754 C CA . LEU A 1 94 ? -25.785 -3.701 25.768 1.00 68.00 94 LEU A CA 1
ATOM 755 C C . LEU A 1 94 ? -26.748 -2.924 24.843 1.00 68.00 94 LEU A C 1
ATOM 757 O O . LEU A 1 94 ? -27.189 -1.840 25.213 1.00 68.00 94 LEU A O 1
ATOM 761 N N . ASN A 1 95 ? -27.100 -3.467 23.666 1.00 71.25 95 ASN A N 1
ATOM 762 C CA . ASN A 1 95 ? -28.031 -2.875 22.688 1.00 71.25 95 ASN A CA 1
ATOM 763 C C . ASN A 1 95 ? -27.706 -1.419 22.283 1.00 71.25 95 ASN A C 1
ATOM 765 O O . ASN A 1 95 ? -28.601 -0.583 22.144 1.00 71.25 95 ASN A O 1
ATOM 769 N N . ASN A 1 96 ? -26.423 -1.092 22.087 1.00 78.88 96 ASN A N 1
ATOM 770 C CA . ASN A 1 96 ? -26.018 0.220 21.574 1.00 78.88 96 ASN A CA 1
ATOM 771 C C . ASN A 1 96 ? -25.820 0.194 20.048 1.00 78.88 96 ASN A C 1
ATOM 773 O O . ASN A 1 96 ? -24.696 0.088 19.552 1.00 78.88 96 ASN A O 1
ATOM 777 N N . ASP A 1 97 ? -26.923 0.311 19.306 1.00 84.56 97 ASP A N 1
ATOM 778 C CA . ASP A 1 97 ? -26.941 0.188 17.839 1.00 84.56 97 ASP A CA 1
ATOM 779 C C . ASP A 1 97 ? -26.020 1.190 17.126 1.00 84.56 97 ASP A C 1
ATOM 781 O O . ASP A 1 97 ? -25.405 0.852 16.117 1.00 84.56 97 ASP A O 1
ATOM 785 N N . SER A 1 98 ? -25.870 2.406 17.664 1.00 86.56 98 SER A N 1
ATOM 786 C CA . SER A 1 98 ? -25.009 3.447 17.083 1.00 86.56 98 SER A CA 1
ATOM 787 C C . SER A 1 98 ? -23.531 3.045 17.108 1.00 86.56 98 SER A C 1
ATOM 789 O O . SER A 1 98 ? -22.844 3.099 16.085 1.00 86.56 98 SER A O 1
ATOM 791 N N . ILE A 1 99 ? -23.044 2.581 18.265 1.00 88.62 99 ILE A N 1
ATOM 792 C CA . ILE A 1 99 ? -21.657 2.118 18.412 1.00 88.62 99 ILE A CA 1
ATOM 793 C C . ILE A 1 99 ? -21.423 0.864 17.564 1.00 88.62 99 ILE A C 1
ATOM 795 O O . ILE A 1 99 ? -20.382 0.747 16.918 1.00 88.62 99 ILE A O 1
ATOM 799 N N . ILE A 1 100 ? -22.395 -0.053 17.517 1.00 89.81 100 ILE A N 1
ATOM 800 C CA . ILE A 1 100 ? -22.305 -1.282 16.717 1.00 89.81 100 ILE A CA 1
ATOM 801 C C . ILE A 1 100 ? -22.177 -0.955 15.223 1.00 89.81 100 ILE A C 1
ATOM 803 O O . ILE A 1 100 ? -21.281 -1.486 14.571 1.00 89.81 100 ILE A O 1
ATOM 807 N N . GLN A 1 101 ? -23.004 -0.047 14.695 1.00 91.75 101 GLN A N 1
ATOM 808 C CA . GLN A 1 101 ? -22.936 0.378 13.292 1.00 91.75 101 GLN A CA 1
ATOM 809 C C . GLN A 1 101 ? -21.594 1.037 12.947 1.00 91.75 101 GLN A C 1
ATOM 811 O O . GLN A 1 101 ? -21.017 0.751 11.898 1.00 91.75 101 GLN A O 1
ATOM 816 N N . LEU A 1 102 ? -21.070 1.900 13.822 1.00 92.50 102 LEU A N 1
ATOM 817 C CA . LEU A 1 102 ? -19.762 2.532 13.613 1.00 92.50 102 LEU A CA 1
ATOM 818 C C . LEU A 1 102 ? -18.620 1.512 13.641 1.00 92.50 102 LEU A C 1
ATOM 820 O O . LEU A 1 102 ? -17.698 1.609 12.833 1.00 92.50 102 LEU A O 1
ATOM 824 N N . LEU A 1 103 ? -18.700 0.518 14.526 1.00 92.44 103 LEU A N 1
ATOM 825 C CA . LEU A 1 103 ? -17.754 -0.594 14.573 1.00 92.44 103 LEU A CA 1
ATOM 826 C C . LEU A 1 103 ? -17.791 -1.443 13.301 1.00 92.44 103 LEU A C 1
ATOM 828 O O . LEU A 1 103 ? -16.732 -1.809 12.801 1.00 92.44 103 LEU A O 1
ATOM 832 N N . ASP A 1 104 ? -18.979 -1.721 12.761 1.00 93.00 104 ASP A N 1
ATOM 833 C CA . ASP A 1 104 ? -19.141 -2.442 11.493 1.00 93.00 104 ASP A CA 1
ATOM 834 C C . ASP A 1 104 ? -18.496 -1.700 10.319 1.00 93.00 104 ASP A C 1
ATOM 836 O O . ASP A 1 104 ? -17.713 -2.278 9.561 1.00 93.00 104 ASP A O 1
ATOM 840 N N . LEU A 1 105 ? -18.763 -0.397 10.208 1.00 94.56 105 LEU A N 1
ATOM 841 C CA . LEU A 1 105 ? -18.157 0.448 9.178 1.00 94.56 105 LEU A CA 1
ATOM 842 C C . LEU A 1 105 ? -16.634 0.520 9.330 1.00 94.56 105 LEU A C 1
ATOM 844 O O . LEU A 1 105 ? -15.910 0.428 8.339 1.00 94.56 105 LEU A O 1
ATOM 848 N N . LEU A 1 106 ? -16.136 0.657 10.563 1.00 94.19 106 LEU A N 1
ATOM 849 C CA . LEU A 1 106 ? -14.702 0.669 10.837 1.00 94.19 106 LEU A CA 1
ATOM 850 C C . LEU A 1 106 ? -14.057 -0.673 10.473 1.00 94.19 106 LEU A C 1
ATOM 852 O O . LEU A 1 106 ? -13.016 -0.690 9.825 1.00 94.19 106 LEU A O 1
ATOM 856 N N . GLU A 1 107 ? -14.671 -1.800 10.832 1.00 93.50 107 GLU A N 1
ATOM 857 C CA . GLU A 1 107 ? -14.166 -3.135 10.504 1.00 93.50 107 GLU A CA 1
ATOM 858 C C . GLU A 1 107 ? -14.094 -3.369 8.989 1.00 93.50 107 GLU A C 1
ATOM 860 O O . GLU A 1 107 ? -13.090 -3.895 8.491 1.00 93.50 107 GLU A O 1
ATOM 865 N N . GLN A 1 108 ? -15.126 -2.951 8.251 1.00 94.12 108 GLN A N 1
ATOM 866 C CA . GLN A 1 108 ? -15.137 -3.004 6.792 1.00 94.12 108 GLN A CA 1
ATOM 867 C C . GLN A 1 108 ? -14.000 -2.157 6.209 1.00 94.12 108 GLN A C 1
ATOM 869 O O . GLN A 1 108 ? -13.209 -2.663 5.411 1.00 94.12 108 GLN A O 1
ATOM 874 N N . GLN A 1 109 ? -13.861 -0.909 6.667 1.00 94.56 109 GLN A N 1
ATOM 875 C CA . GLN A 1 109 ? -12.818 0.001 6.198 1.00 94.56 109 GLN A CA 1
ATOM 876 C C . GLN A 1 109 ? -11.408 -0.535 6.475 1.00 94.56 109 GLN A C 1
ATOM 878 O O . GLN A 1 109 ? -10.521 -0.426 5.630 1.00 94.56 109 GLN A O 1
ATOM 883 N N . LEU A 1 110 ? -11.176 -1.117 7.655 1.00 93.94 110 LEU A N 1
ATOM 884 C CA . LEU A 1 110 ? -9.887 -1.714 8.011 1.00 93.94 110 LEU A CA 1
ATOM 885 C C . LEU A 1 110 ? -9.565 -2.928 7.136 1.00 93.94 110 LEU A C 1
ATOM 887 O O . LEU A 1 110 ? -8.418 -3.100 6.726 1.00 93.94 110 LEU A O 1
ATOM 891 N N . THR A 1 111 ? -10.572 -3.739 6.810 1.00 93.88 111 THR A N 1
ATOM 892 C CA . THR A 1 111 ? -10.412 -4.896 5.919 1.00 93.88 111 THR A CA 1
ATOM 893 C C . THR A 1 111 ? -10.040 -4.458 4.505 1.00 93.88 111 THR A C 1
ATOM 895 O O . THR A 1 111 ? -9.071 -4.967 3.942 1.00 93.88 111 THR A O 1
ATOM 898 N N . GLU A 1 112 ? -10.756 -3.475 3.954 1.00 94.12 112 GLU A N 1
ATOM 899 C CA . GLU A 1 112 ? -10.452 -2.905 2.638 1.00 94.12 112 GLU A CA 1
ATOM 900 C C . GLU A 1 112 ? -9.049 -2.287 2.613 1.00 94.12 112 GLU A C 1
ATOM 902 O O . GLU A 1 112 ? -8.254 -2.571 1.717 1.00 94.12 112 GLU A O 1
ATOM 907 N N . LYS A 1 113 ? -8.697 -1.509 3.642 1.00 94.31 113 LYS A N 1
ATOM 908 C CA . LYS A 1 113 ? -7.367 -0.906 3.764 1.00 94.31 113 LYS A CA 1
ATOM 909 C C . LYS A 1 113 ? -6.262 -1.965 3.817 1.00 94.31 113 LYS A C 1
ATOM 911 O O . LYS A 1 113 ? -5.246 -1.797 3.149 1.00 94.31 113 LYS A O 1
ATOM 916 N N . ASN A 1 114 ? -6.449 -3.051 4.567 1.00 93.56 114 ASN A N 1
ATOM 917 C CA . ASN A 1 114 ? -5.476 -4.144 4.630 1.00 93.56 114 ASN A CA 1
ATOM 918 C C . ASN A 1 114 ? -5.265 -4.795 3.257 1.00 93.56 114 ASN A C 1
ATOM 920 O O . ASN A 1 114 ? -4.119 -5.000 2.861 1.00 93.56 114 ASN A O 1
ATOM 924 N N . GLN A 1 115 ? -6.342 -5.046 2.506 1.00 93.69 115 GLN A N 1
ATOM 925 C CA . GLN A 1 115 ? -6.239 -5.581 1.146 1.00 93.69 115 GLN A CA 1
ATOM 926 C C . GLN A 1 115 ? -5.462 -4.630 0.226 1.00 93.69 115 GLN A C 1
ATOM 928 O O . GLN A 1 115 ? -4.521 -5.050 -0.443 1.00 93.69 115 GLN A O 1
ATOM 933 N N . LEU A 1 116 ? -5.789 -3.334 0.263 1.00 95.00 116 LEU A N 1
ATOM 934 C CA . LEU A 1 116 ? -5.088 -2.316 -0.522 1.00 95.00 116 LEU A CA 1
ATOM 935 C C . LEU A 1 116 ? -3.588 -2.255 -0.196 1.00 95.00 116 LEU A C 1
ATOM 937 O O . LEU A 1 116 ? -2.775 -2.036 -1.094 1.00 95.00 116 LEU A O 1
ATOM 941 N N . ILE A 1 117 ? -3.208 -2.444 1.073 1.00 94.69 117 ILE A N 1
ATOM 942 C CA . ILE A 1 117 ? -1.800 -2.463 1.490 1.00 94.69 117 ILE A CA 1
ATOM 943 C C . ILE A 1 117 ? -1.082 -3.718 0.978 1.00 94.69 117 ILE A C 1
ATOM 945 O O . ILE A 1 117 ? 0.066 -3.615 0.545 1.00 94.69 117 ILE A O 1
ATOM 949 N N . GLU A 1 118 ? -1.720 -4.888 0.997 1.00 93.06 118 GLU A N 1
ATOM 950 C CA . GLU A 1 118 ? -1.122 -6.109 0.441 1.00 93.06 118 GLU A CA 1
ATOM 951 C C . GLU A 1 118 ? -0.927 -6.010 -1.078 1.00 93.06 118 GLU A C 1
ATOM 953 O O . GLU A 1 118 ? 0.161 -6.315 -1.582 1.00 93.06 118 GLU A O 1
ATOM 958 N N . ASP A 1 119 ? -1.914 -5.471 -1.795 1.00 93.00 119 ASP A N 1
ATOM 959 C CA . ASP A 1 119 ? -1.800 -5.198 -3.230 1.00 93.00 119 ASP A CA 1
ATOM 960 C C . ASP A 1 119 ? -0.668 -4.192 -3.504 1.00 93.00 119 ASP A C 1
ATOM 962 O O . ASP A 1 119 ? 0.185 -4.417 -4.368 1.00 93.00 119 ASP A O 1
ATOM 966 N N . TYR A 1 120 ? -0.582 -3.121 -2.703 1.00 93.62 120 TYR A N 1
ATOM 967 C CA . TYR A 1 120 ? 0.509 -2.148 -2.779 1.00 93.62 120 TYR A CA 1
ATOM 968 C C . TYR A 1 120 ? 1.881 -2.793 -2.563 1.00 93.62 120 TYR A C 1
ATOM 970 O O . TYR A 1 120 ? 2.798 -2.543 -3.343 1.00 93.62 120 TYR A O 1
ATOM 978 N N . LYS A 1 121 ? 2.043 -3.641 -1.540 1.00 91.88 121 LYS A N 1
ATOM 979 C CA . LYS A 1 121 ? 3.313 -4.334 -1.259 1.00 91.88 121 LYS A CA 1
ATOM 980 C C . LYS A 1 121 ? 3.751 -5.187 -2.445 1.00 91.88 121 LYS A C 1
ATOM 982 O O . LYS A 1 121 ? 4.932 -5.164 -2.800 1.00 91.88 121 LYS A O 1
ATOM 987 N N . SER A 1 122 ? 2.811 -5.910 -3.053 1.00 91.81 122 SER A N 1
ATOM 988 C CA . SER A 1 122 ? 3.052 -6.730 -4.242 1.00 91.81 122 SER A CA 1
ATOM 989 C C . SER A 1 122 ? 3.495 -5.870 -5.431 1.00 91.81 122 SER A C 1
ATOM 991 O O . SER A 1 122 ? 4.572 -6.081 -5.996 1.00 91.81 122 SER A O 1
ATOM 993 N N . HIS A 1 123 ? 2.730 -4.825 -5.752 1.00 91.50 123 HIS A N 1
ATOM 994 C CA . HIS A 1 123 ? 3.026 -3.905 -6.853 1.00 91.50 123 HIS A CA 1
ATOM 995 C C . HIS A 1 123 ? 4.360 -3.174 -6.663 1.00 91.50 123 HIS A C 1
ATOM 997 O O . HIS A 1 123 ? 5.173 -3.098 -7.586 1.00 91.50 123 HIS A O 1
ATOM 1003 N N . HIS A 1 124 ? 4.634 -2.701 -5.448 1.00 89.31 124 HIS A N 1
ATOM 1004 C CA . HIS A 1 124 ? 5.883 -2.037 -5.094 1.00 89.31 124 HIS A CA 1
ATOM 1005 C C . HIS A 1 124 ? 7.091 -2.981 -5.215 1.00 89.31 124 HIS A C 1
ATOM 1007 O O . HIS A 1 124 ? 8.149 -2.580 -5.704 1.00 89.31 124 HIS A O 1
ATOM 1013 N N . ALA A 1 125 ? 6.942 -4.258 -4.843 1.00 89.38 125 ALA A N 1
ATOM 1014 C CA . ALA A 1 125 ? 7.990 -5.258 -5.034 1.00 89.38 125 ALA A CA 1
ATOM 1015 C C . ALA A 1 125 ? 8.283 -5.506 -6.525 1.00 89.38 125 ALA A C 1
ATOM 1017 O O . ALA A 1 125 ? 9.449 -5.534 -6.927 1.00 89.38 125 ALA A O 1
ATOM 1018 N N . ILE A 1 126 ? 7.245 -5.626 -7.362 1.00 91.81 126 ILE A N 1
ATOM 1019 C CA . ILE A 1 126 ? 7.402 -5.786 -8.818 1.00 91.81 126 ILE A CA 1
ATOM 1020 C C . ILE A 1 126 ? 8.080 -4.557 -9.430 1.00 91.81 126 ILE A C 1
ATOM 1022 O O . ILE A 1 126 ? 8.997 -4.704 -10.246 1.00 91.81 126 ILE A O 1
ATOM 1026 N N . TYR A 1 127 ? 7.678 -3.357 -9.009 1.00 90.75 127 TYR A N 1
ATOM 1027 C CA . TYR A 1 127 ? 8.291 -2.101 -9.431 1.00 90.75 127 TYR A CA 1
ATOM 1028 C C . TYR A 1 127 ? 9.786 -2.057 -9.084 1.00 90.75 127 TYR A C 1
ATOM 1030 O O . TYR A 1 127 ? 10.616 -1.845 -9.969 1.00 90.75 127 TYR A O 1
ATOM 1038 N N . ASN A 1 128 ? 10.156 -2.339 -7.831 1.00 89.75 128 ASN A N 1
ATOM 1039 C CA . ASN A 1 128 ? 11.552 -2.305 -7.381 1.00 89.75 128 ASN A CA 1
ATOM 1040 C C . ASN A 1 128 ? 12.425 -3.350 -8.084 1.00 89.75 128 ASN A C 1
ATOM 1042 O O . ASN A 1 128 ? 13.541 -3.042 -8.514 1.00 89.75 128 ASN A O 1
ATOM 1046 N N . ASN A 1 129 ? 11.905 -4.565 -8.265 1.00 92.06 129 ASN A N 1
ATOM 1047 C CA . ASN A 1 129 ? 12.594 -5.606 -9.024 1.00 92.06 129 ASN A CA 1
ATOM 1048 C C . ASN A 1 129 ? 12.789 -5.181 -10.483 1.00 92.06 129 ASN A C 1
ATOM 1050 O O . ASN A 1 129 ? 13.892 -5.289 -11.024 1.00 92.06 129 ASN A O 1
ATOM 1054 N N . SER A 1 130 ? 11.744 -4.636 -11.109 1.00 93.94 130 SER A N 1
ATOM 1055 C CA . SER A 1 130 ? 11.816 -4.144 -12.485 1.00 93.94 130 SER A CA 1
ATOM 1056 C C . SER A 1 130 ? 12.802 -2.993 -12.629 1.00 93.94 130 SER A C 1
ATOM 1058 O O . SER A 1 130 ? 13.546 -2.964 -13.605 1.00 93.94 130 SER A O 1
ATOM 1060 N N . LEU A 1 131 ? 12.888 -2.096 -11.643 1.00 91.88 131 LEU A N 1
ATOM 1061 C CA . LEU A 1 131 ? 13.849 -0.994 -11.632 1.00 91.88 131 LEU A CA 1
ATOM 1062 C C . LEU A 1 131 ? 15.286 -1.512 -11.602 1.00 91.88 131 LEU A C 1
ATOM 1064 O O . LEU A 1 131 ? 16.124 -1.072 -12.392 1.00 91.88 131 LEU A O 1
ATOM 1068 N N . TYR A 1 132 ? 15.559 -2.479 -10.725 1.00 93.25 132 TYR A N 1
ATOM 1069 C CA . TYR A 1 132 ? 16.869 -3.111 -10.617 1.00 93.25 132 TYR A CA 1
ATOM 1070 C C . TYR A 1 132 ? 17.287 -3.790 -11.931 1.00 93.25 132 TYR A C 1
ATOM 1072 O O . TYR A 1 132 ? 18.381 -3.536 -12.450 1.00 93.25 132 TYR A O 1
ATOM 1080 N N . PHE A 1 133 ? 16.413 -4.623 -12.509 1.00 94.50 133 PHE A N 1
ATOM 1081 C CA . PHE A 1 133 ? 16.712 -5.316 -13.764 1.00 94.50 133 PHE A CA 1
ATOM 1082 C C . PHE A 1 133 ? 16.827 -4.354 -14.944 1.00 94.50 133 PHE A C 1
ATOM 1084 O O . PHE A 1 133 ? 17.762 -4.490 -15.734 1.00 94.50 133 PHE A O 1
ATOM 1091 N N . PHE A 1 134 ? 15.959 -3.343 -15.026 1.00 95.00 134 PHE A N 1
ATOM 1092 C CA . PHE A 1 134 ? 16.024 -2.304 -16.050 1.00 95.00 134 PHE A CA 1
ATOM 1093 C C . PHE A 1 134 ? 17.381 -1.594 -16.043 1.00 95.00 134 PHE A C 1
ATOM 1095 O O . PHE A 1 134 ? 18.038 -1.519 -17.078 1.00 95.00 134 PHE A O 1
ATOM 1102 N N . GLN A 1 135 ? 17.859 -1.141 -14.879 1.00 93.81 135 GLN A N 1
ATOM 1103 C CA . GLN A 1 135 ? 19.164 -0.478 -14.764 1.00 93.81 135 GLN A CA 1
ATOM 1104 C C . GLN A 1 135 ? 20.319 -1.394 -15.190 1.00 93.81 135 GLN A C 1
ATOM 1106 O O 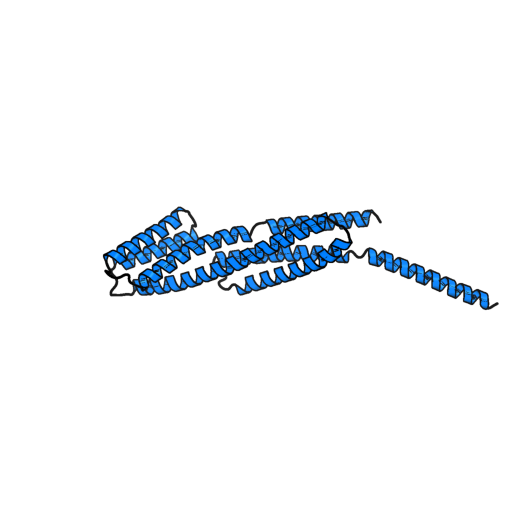. GLN A 1 135 ? 21.246 -0.965 -15.885 1.00 93.81 135 GLN A O 1
ATOM 1111 N N . LYS A 1 136 ? 20.259 -2.676 -14.812 1.00 94.56 136 LYS A N 1
ATOM 1112 C CA . LYS A 1 136 ? 21.264 -3.676 -15.194 1.00 94.56 136 LYS A CA 1
ATOM 1113 C C . LYS A 1 136 ? 21.270 -3.937 -16.703 1.00 94.56 136 LYS A C 1
ATOM 1115 O O . LYS A 1 136 ? 22.345 -3.997 -17.301 1.00 94.56 136 LYS A O 1
ATOM 1120 N N . LEU A 1 137 ? 20.097 -4.091 -17.315 1.00 94.00 137 LEU A N 1
ATOM 1121 C CA . LEU A 1 137 ? 19.932 -4.305 -18.757 1.00 94.00 137 LEU A CA 1
ATOM 1122 C C . LEU A 1 137 ? 20.341 -3.072 -19.559 1.00 94.00 137 LEU A C 1
ATOM 1124 O O . LEU A 1 137 ? 21.009 -3.203 -20.582 1.00 94.00 137 LEU A O 1
ATOM 1128 N N . LEU A 1 138 ? 20.020 -1.879 -19.062 1.00 94.00 138 LEU A N 1
ATOM 1129 C CA . LEU A 1 138 ? 20.427 -0.627 -19.679 1.00 94.00 138 LEU A CA 1
ATOM 1130 C C . LEU A 1 138 ? 21.950 -0.510 -19.708 1.00 94.00 138 LEU A C 1
ATOM 1132 O O . LEU A 1 138 ? 22.519 -0.280 -20.768 1.00 94.00 138 LEU A O 1
ATOM 1136 N N . LYS A 1 139 ? 22.627 -0.764 -18.579 1.00 93.69 139 LYS A N 1
ATOM 1137 C CA . LYS A 1 139 ? 24.096 -0.749 -18.521 1.00 93.69 139 LYS A CA 1
ATOM 1138 C C . LYS A 1 139 ? 24.711 -1.723 -19.528 1.00 93.69 139 LYS A C 1
ATOM 1140 O O . LYS A 1 139 ? 25.642 -1.346 -20.234 1.00 93.69 139 LYS A O 1
ATOM 1145 N N . LYS A 1 140 ? 24.168 -2.945 -19.626 1.00 92.00 140 LYS A N 1
ATOM 1146 C CA . LYS A 1 140 ? 24.596 -3.940 -20.623 1.00 92.00 140 LYS A CA 1
ATOM 1147 C C . LYS A 1 140 ? 24.402 -3.431 -22.051 1.00 92.00 140 LYS A C 1
ATOM 1149 O O . LYS A 1 140 ? 25.344 -3.502 -22.833 1.00 92.00 140 LYS A O 1
ATOM 1154 N N . THR A 1 141 ? 23.232 -2.865 -22.349 1.00 89.69 141 THR A N 1
ATOM 1155 C CA . THR A 1 141 ? 22.878 -2.286 -23.657 1.00 89.69 141 THR A CA 1
ATOM 1156 C C . THR A 1 141 ? 23.854 -1.176 -24.048 1.00 89.69 141 THR A C 1
ATOM 1158 O O . THR A 1 141 ? 24.426 -1.205 -25.136 1.00 89.69 141 THR A O 1
ATOM 1161 N N . SER A 1 142 ? 24.126 -0.240 -23.136 1.00 89.81 142 SER A N 1
ATOM 1162 C CA . SER A 1 142 ? 25.061 0.866 -23.362 1.00 89.81 142 SER A CA 1
ATOM 1163 C C . SER A 1 142 ? 26.496 0.382 -23.592 1.00 89.81 142 SER A C 1
ATOM 1165 O O . SER A 1 142 ? 27.195 0.932 -24.441 1.00 89.81 142 SER A O 1
ATOM 1167 N N . SER A 1 143 ? 26.932 -0.661 -22.877 1.00 90.38 143 SER A N 1
ATOM 1168 C CA . SER A 1 143 ? 28.287 -1.220 -22.996 1.00 90.38 143 SER A CA 1
ATOM 1169 C C . SER A 1 143 ? 28.478 -2.225 -24.135 1.00 90.38 143 SER A C 1
ATOM 1171 O O . SER A 1 143 ? 29.611 -2.619 -24.394 1.00 90.38 143 SER A O 1
ATOM 1173 N N . ASN A 1 144 ? 27.408 -2.680 -24.795 1.00 87.44 144 ASN A N 1
ATOM 1174 C CA . ASN A 1 144 ? 27.505 -3.728 -25.807 1.00 87.44 144 ASN A CA 1
ATOM 1175 C C . ASN A 1 144 ? 28.158 -3.166 -27.088 1.00 87.44 144 ASN A C 1
ATOM 1177 O O . ASN A 1 144 ? 27.559 -2.299 -27.730 1.00 87.44 144 ASN A O 1
ATOM 1181 N N . PRO A 1 145 ? 29.357 -3.626 -27.493 1.00 84.12 145 PRO A N 1
ATOM 1182 C CA . PRO A 1 145 ? 30.055 -3.079 -28.658 1.00 84.12 145 PRO A CA 1
ATOM 1183 C C . PRO A 1 145 ? 29.362 -3.417 -29.985 1.00 84.12 145 PRO A C 1
ATOM 1185 O O . PRO A 1 145 ? 29.573 -2.711 -30.963 1.00 84.12 145 PRO A O 1
ATOM 1188 N N . ILE A 1 146 ? 28.519 -4.454 -30.008 1.00 85.88 146 ILE A N 1
ATOM 1189 C CA . ILE A 1 146 ? 27.818 -4.935 -31.206 1.00 85.88 146 ILE A CA 1
ATOM 1190 C C . ILE A 1 146 ? 26.572 -4.084 -31.495 1.00 85.88 146 ILE A C 1
ATOM 1192 O O . ILE A 1 146 ? 26.156 -3.958 -32.643 1.00 85.88 146 ILE A O 1
ATOM 1196 N N . LEU A 1 147 ? 25.970 -3.482 -30.463 1.00 84.69 147 LEU A N 1
ATOM 1197 C CA . LEU A 1 147 ? 24.760 -2.679 -30.626 1.00 84.69 147 LEU A CA 1
ATOM 1198 C C . LEU A 1 147 ? 25.057 -1.317 -31.254 1.00 84.69 147 LEU A C 1
ATOM 1200 O O . LEU A 1 147 ? 25.958 -0.590 -30.816 1.00 84.69 147 LEU A O 1
ATOM 1204 N N . ASP A 1 148 ? 24.215 -0.952 -32.218 1.00 87.00 148 ASP A N 1
ATOM 1205 C CA . ASP A 1 148 ? 24.267 0.329 -32.908 1.00 87.00 148 ASP A CA 1
ATOM 1206 C C . ASP A 1 148 ? 24.083 1.524 -31.953 1.00 87.00 148 ASP A C 1
ATOM 1208 O O . ASP A 1 148 ? 23.383 1.455 -30.933 1.00 87.00 148 ASP A O 1
ATOM 1212 N N . ALA A 1 149 ? 24.709 2.651 -32.299 1.00 87.50 149 ALA A N 1
ATOM 1213 C CA . ALA A 1 149 ? 24.648 3.875 -31.507 1.00 87.50 149 ALA A CA 1
ATOM 1214 C C . ALA A 1 149 ? 23.212 4.405 -31.355 1.00 87.50 149 ALA A C 1
ATOM 1216 O O . ALA A 1 149 ? 22.857 4.912 -30.287 1.00 87.50 149 ALA A O 1
ATOM 1217 N N . SER A 1 150 ? 22.361 4.252 -32.376 1.00 87.31 150 SER A N 1
ATOM 1218 C CA . SER A 1 150 ? 20.967 4.701 -32.320 1.00 87.31 150 SER A CA 1
ATOM 1219 C C . SER A 1 150 ? 20.168 3.956 -31.247 1.00 87.31 150 SER A C 1
ATOM 1221 O O . SER A 1 150 ? 19.451 4.593 -30.476 1.00 87.31 150 SER A O 1
ATOM 1223 N N . ILE A 1 151 ? 20.349 2.637 -31.118 1.00 88.81 151 ILE A N 1
ATOM 1224 C CA . ILE A 1 151 ? 19.691 1.811 -30.092 1.00 88.81 151 ILE A CA 1
ATOM 1225 C C . ILE A 1 151 ? 20.107 2.278 -28.696 1.00 88.81 151 ILE A C 1
ATOM 1227 O O . ILE A 1 151 ? 19.256 2.489 -27.830 1.00 88.81 151 ILE A O 1
ATOM 1231 N N . LYS A 1 152 ? 21.408 2.511 -28.487 1.00 90.56 152 LYS A N 1
ATOM 1232 C CA . LYS A 1 152 ? 21.948 3.000 -27.208 1.00 90.56 152 LYS A CA 1
ATOM 1233 C C . LYS A 1 152 ? 21.359 4.359 -26.828 1.00 90.56 152 LYS A C 1
ATOM 1235 O O . LYS A 1 152 ? 20.937 4.549 -25.688 1.00 90.56 152 LYS A O 1
ATOM 1240 N N . ILE A 1 153 ? 21.274 5.287 -27.782 1.00 90.81 153 ILE A N 1
ATOM 1241 C CA . ILE A 1 153 ? 20.669 6.609 -27.568 1.00 90.81 153 ILE A CA 1
ATOM 1242 C C . ILE A 1 153 ? 19.192 6.473 -27.182 1.00 90.81 153 ILE A C 1
ATOM 1244 O O . ILE A 1 153 ? 18.752 7.115 -26.229 1.00 90.81 153 ILE A O 1
ATOM 1248 N N . GLN A 1 154 ? 18.425 5.631 -27.880 1.00 89.44 154 GLN A N 1
ATOM 1249 C CA . GLN A 1 154 ? 17.006 5.434 -27.569 1.00 89.44 154 GLN A CA 1
ATOM 1250 C C . GLN A 1 154 ? 16.797 4.779 -26.198 1.00 89.44 154 GLN A C 1
ATOM 1252 O O . GLN A 1 154 ? 15.900 5.182 -25.461 1.00 89.44 154 GLN A O 1
ATOM 1257 N N . ALA A 1 155 ? 17.657 3.839 -25.805 1.00 90.31 155 ALA A N 1
ATOM 1258 C CA . ALA A 1 155 ? 17.615 3.238 -24.475 1.00 90.31 155 ALA A CA 1
ATOM 1259 C C . ALA A 1 155 ? 17.858 4.279 -23.361 1.00 90.31 155 ALA A C 1
ATOM 1261 O O . ALA A 1 155 ? 17.146 4.292 -22.354 1.00 90.31 155 ALA A O 1
ATOM 1262 N N . HIS A 1 156 ? 18.797 5.211 -23.557 1.00 91.75 156 HIS A N 1
ATOM 1263 C CA . HIS A 1 156 ? 19.009 6.324 -22.623 1.00 91.75 156 HIS A CA 1
ATOM 1264 C C . HIS A 1 156 ? 17.850 7.328 -22.610 1.00 91.75 156 HIS A C 1
ATOM 1266 O O . HIS A 1 156 ? 17.459 7.793 -21.542 1.00 91.75 156 HIS A O 1
ATOM 1272 N N . ARG A 1 157 ? 17.241 7.631 -23.763 1.00 90.69 157 ARG A N 1
ATOM 1273 C CA . ARG A 1 157 ? 16.037 8.480 -23.815 1.00 90.69 157 ARG A CA 1
ATOM 1274 C C . ARG A 1 157 ? 14.864 7.853 -23.069 1.00 90.69 157 ARG A C 1
ATOM 1276 O O . ARG A 1 157 ? 14.174 8.552 -22.329 1.00 90.69 157 ARG A O 1
ATOM 1283 N N . LEU A 1 158 ? 14.683 6.538 -23.198 1.00 91.38 158 LEU A N 1
ATOM 1284 C CA . LEU A 1 158 ? 13.694 5.785 -22.430 1.00 91.38 158 LEU A CA 1
ATOM 1285 C C . LEU A 1 158 ? 13.962 5.881 -20.922 1.00 91.38 158 LEU A C 1
ATOM 1287 O O . LEU A 1 158 ? 13.033 6.138 -20.161 1.00 91.38 158 LEU A O 1
ATOM 1291 N N . GLN A 1 159 ? 15.220 5.743 -20.490 1.00 92.69 159 GLN A N 1
ATOM 1292 C CA . GLN A 1 159 ? 15.604 5.948 -19.091 1.00 92.69 159 GLN A CA 1
ATOM 1293 C C . GLN A 1 159 ? 15.211 7.349 -18.602 1.00 92.69 159 GLN A C 1
ATOM 1295 O O . GLN A 1 159 ? 14.566 7.472 -17.562 1.00 92.69 159 GLN A O 1
ATOM 1300 N N . SER A 1 160 ? 15.570 8.402 -19.341 1.00 89.12 160 SER A N 1
ATOM 1301 C CA . SER A 1 160 ? 15.227 9.780 -18.974 1.00 89.12 160 SER A CA 1
ATOM 1302 C C . SER A 1 160 ? 13.714 9.996 -18.892 1.00 89.12 160 SER A C 1
ATOM 1304 O O . SER A 1 160 ? 13.242 10.593 -17.927 1.00 89.12 160 SER A O 1
ATOM 1306 N N . ALA A 1 161 ? 12.949 9.464 -19.850 1.00 88.50 161 ALA A N 1
ATOM 1307 C CA . ALA A 1 161 ? 11.489 9.550 -19.850 1.00 88.50 161 ALA A CA 1
ATOM 1308 C C . ALA A 1 161 ? 10.866 8.821 -18.647 1.00 88.50 161 ALA A C 1
ATOM 1310 O O . ALA A 1 161 ? 9.957 9.356 -18.012 1.00 88.50 161 ALA A O 1
ATOM 1311 N N . LEU A 1 162 ? 11.378 7.637 -18.290 1.00 87.44 162 LEU A N 1
ATOM 1312 C CA . LEU A 1 162 ? 10.933 6.891 -17.110 1.00 87.44 162 LEU A CA 1
ATOM 1313 C C . LEU A 1 162 ? 11.222 7.661 -15.820 1.00 87.44 162 LEU A C 1
ATOM 1315 O O . LEU A 1 162 ? 10.323 7.831 -15.002 1.00 87.44 162 LEU A O 1
ATOM 1319 N N . PHE A 1 163 ? 12.436 8.194 -15.651 1.00 83.62 163 PHE A N 1
ATOM 1320 C CA . PHE A 1 163 ? 12.755 9.024 -14.485 1.00 83.62 163 PHE A CA 1
ATOM 1321 C C . PHE A 1 163 ? 11.865 10.261 -14.405 1.00 83.62 163 PHE A C 1
ATOM 1323 O O . PHE A 1 163 ? 11.376 10.590 -13.325 1.00 83.62 163 PHE A O 1
ATOM 1330 N N . GLN A 1 164 ? 11.608 10.921 -15.533 1.00 83.00 164 GLN A N 1
ATOM 1331 C CA . GLN A 1 164 ? 10.705 12.063 -15.573 1.00 83.00 164 GLN A CA 1
ATOM 1332 C C . GLN A 1 164 ? 9.278 11.669 -15.165 1.00 83.00 164 GLN A C 1
ATOM 1334 O O . GLN A 1 164 ? 8.662 12.376 -14.372 1.00 83.00 164 GLN A O 1
ATOM 1339 N N . ASN A 1 165 ? 8.763 10.532 -15.638 1.00 82.19 165 ASN A N 1
ATOM 1340 C CA . ASN A 1 165 ? 7.438 10.034 -15.262 1.00 82.19 165 ASN A CA 1
ATOM 1341 C C . ASN A 1 165 ? 7.337 9.662 -13.772 1.00 82.19 165 ASN A C 1
ATOM 1343 O O . ASN A 1 165 ? 6.335 9.981 -13.124 1.00 82.19 165 ASN A O 1
ATOM 1347 N N . ILE A 1 166 ? 8.391 9.067 -13.208 1.00 75.56 166 ILE A N 1
ATOM 1348 C CA . ILE A 1 166 ? 8.470 8.748 -11.777 1.00 75.56 166 ILE A CA 1
ATOM 1349 C C . ILE A 1 166 ? 8.312 10.024 -10.936 1.00 75.56 166 ILE A C 1
ATOM 1351 O O . ILE A 1 166 ? 7.507 10.032 -10.007 1.00 75.56 166 ILE A O 1
ATOM 1355 N N . HIS A 1 167 ? 9.000 11.111 -11.304 1.00 71.44 167 HIS A N 1
ATOM 1356 C CA . HIS A 1 167 ? 9.016 12.355 -10.525 1.00 71.44 167 HIS A CA 1
ATOM 1357 C C . HIS A 1 167 ? 7.837 13.297 -10.814 1.00 71.44 167 HIS A C 1
ATOM 1359 O O . HIS A 1 167 ? 7.311 13.909 -9.891 1.00 71.44 167 HIS A O 1
ATOM 1365 N N . GLN A 1 168 ? 7.433 13.452 -12.079 1.00 69.75 168 GLN A N 1
ATOM 1366 C CA . GLN A 1 168 ? 6.456 14.473 -12.489 1.00 69.75 168 GLN A CA 1
ATOM 1367 C C . GLN A 1 168 ? 5.021 13.946 -12.573 1.00 69.75 168 GLN A C 1
ATOM 1369 O O . GLN A 1 168 ? 4.085 14.726 -12.448 1.00 69.75 168 GLN A O 1
ATOM 1374 N N . ASN A 1 169 ? 4.838 12.640 -12.789 1.00 65.75 169 ASN A N 1
ATOM 1375 C CA . ASN A 1 169 ? 3.534 11.972 -12.824 1.00 65.75 169 ASN A CA 1
ATOM 1376 C C . ASN A 1 169 ? 2.442 12.666 -13.663 1.00 65.75 169 ASN A C 1
ATOM 1378 O O . ASN A 1 169 ? 1.274 12.699 -13.282 1.00 65.75 169 ASN A O 1
ATOM 1382 N N . THR A 1 170 ? 2.805 13.246 -14.804 1.00 65.94 170 THR A N 1
ATOM 1383 C CA . THR A 1 170 ? 1.827 13.872 -15.701 1.00 65.94 170 THR A CA 1
ATOM 1384 C C . THR A 1 170 ? 1.371 12.884 -16.776 1.00 65.94 170 THR A C 1
ATOM 1386 O O . THR A 1 170 ? 2.183 12.066 -17.221 1.00 65.94 170 THR A O 1
ATOM 1389 N N . PRO A 1 171 ? 0.129 12.983 -17.289 1.00 69.62 171 PRO A N 1
ATOM 1390 C CA . PRO A 1 171 ? -0.305 12.211 -18.460 1.00 69.62 171 PRO A CA 1
ATOM 1391 C C . PRO A 1 171 ? 0.638 12.376 -19.662 1.00 69.62 171 PRO A C 1
ATOM 1393 O O . PRO A 1 171 ? 0.864 11.452 -20.434 1.00 69.62 171 PRO A O 1
ATOM 1396 N N . LEU A 1 172 ? 1.264 13.549 -19.787 1.00 70.81 172 LEU A N 1
ATOM 1397 C CA . LEU A 1 172 ? 2.260 13.815 -20.820 1.00 70.81 172 LEU A CA 1
ATOM 1398 C C . LEU A 1 172 ? 3.518 12.945 -20.652 1.00 70.81 172 LEU A C 1
ATOM 1400 O O . LEU A 1 172 ? 4.072 12.456 -21.632 1.00 70.81 172 LEU A O 1
ATOM 1404 N N . SER A 1 173 ? 3.955 12.708 -19.413 1.00 75.31 173 SER A N 1
ATOM 1405 C CA . SER A 1 173 ? 5.137 11.890 -19.130 1.00 75.31 173 SER A CA 1
ATOM 1406 C C . SER A 1 173 ? 4.935 10.401 -1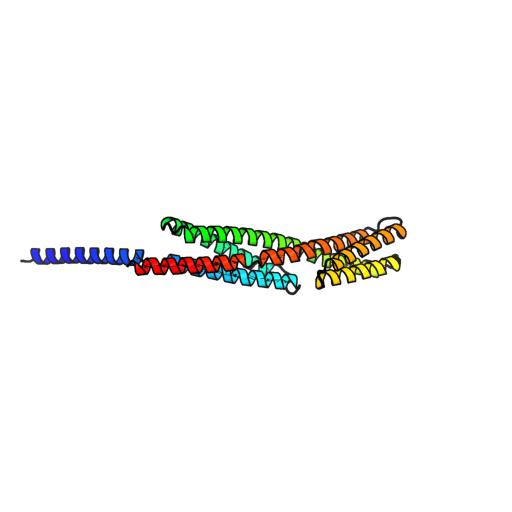9.438 1.00 75.31 173 SER A C 1
ATOM 1408 O O . SER A 1 173 ? 5.865 9.759 -19.920 1.00 75.31 173 SER A O 1
ATOM 1410 N N . SER A 1 174 ? 3.730 9.849 -19.249 1.00 78.38 174 SER A N 1
ATOM 1411 C CA . SER A 1 174 ? 3.438 8.454 -19.617 1.00 78.38 174 SER A CA 1
ATOM 1412 C C . SER A 1 174 ? 3.370 8.267 -21.137 1.00 78.38 174 SER A C 1
ATOM 1414 O O . SER A 1 174 ? 3.904 7.290 -21.666 1.00 78.38 174 SER A O 1
ATOM 1416 N N . VAL A 1 175 ? 2.809 9.244 -21.861 1.00 84.38 175 VAL A N 1
ATOM 1417 C CA . VAL A 1 175 ? 2.841 9.285 -23.334 1.00 84.38 175 VAL A CA 1
ATOM 1418 C C . VAL A 1 175 ? 4.280 9.328 -23.851 1.00 84.38 175 VAL A C 1
ATOM 1420 O O . VAL A 1 175 ? 4.627 8.585 -24.770 1.00 84.38 175 VAL A O 1
ATOM 1423 N N . LEU A 1 176 ? 5.149 10.136 -23.235 1.00 85.12 176 LEU A N 1
ATOM 1424 C CA . LEU A 1 176 ? 6.569 10.193 -23.590 1.00 85.12 176 LEU A CA 1
ATOM 1425 C C . LEU A 1 176 ? 7.267 8.839 -23.398 1.00 85.12 176 LEU A C 1
ATOM 1427 O O . LEU A 1 176 ? 8.019 8.424 -24.281 1.00 85.12 176 LEU A O 1
ATOM 1431 N N . VAL A 1 177 ? 7.009 8.125 -22.299 1.00 86.00 177 VAL A N 1
ATOM 1432 C CA . VAL A 1 177 ? 7.565 6.776 -22.080 1.00 86.00 177 VAL A CA 1
ATOM 1433 C C . VAL A 1 177 ? 7.094 5.810 -23.170 1.00 86.00 177 VAL A C 1
ATOM 1435 O O . VAL A 1 177 ? 7.924 5.152 -23.796 1.00 86.00 177 VAL A O 1
ATOM 1438 N N . ASN A 1 178 ? 5.792 5.777 -23.468 1.00 87.94 178 ASN A N 1
ATOM 1439 C CA . ASN A 1 178 ? 5.230 4.900 -24.501 1.00 87.94 178 ASN A CA 1
ATOM 1440 C C . ASN A 1 178 ? 5.791 5.198 -25.901 1.00 87.94 178 ASN A C 1
ATOM 1442 O O . ASN A 1 178 ? 6.132 4.271 -26.638 1.00 87.94 178 ASN A O 1
ATOM 1446 N N . ASN A 1 179 ? 5.974 6.474 -26.247 1.00 88.12 179 ASN A N 1
ATOM 1447 C CA . ASN A 1 179 ? 6.593 6.872 -27.512 1.00 88.12 179 ASN A CA 1
ATOM 1448 C C . ASN A 1 179 ? 8.056 6.413 -27.607 1.00 88.12 179 ASN A C 1
ATOM 1450 O O . ASN A 1 179 ? 8.489 5.941 -28.661 1.00 88.12 179 ASN A O 1
ATOM 1454 N N . ASN A 1 180 ? 8.819 6.508 -26.513 1.00 88.50 180 ASN A N 1
ATOM 1455 C CA . ASN A 1 180 ? 10.198 6.013 -26.470 1.00 88.50 180 ASN A CA 1
ATOM 1456 C C . ASN A 1 180 ? 10.260 4.480 -26.555 1.00 88.50 180 ASN A C 1
ATOM 1458 O O . ASN A 1 180 ? 11.124 3.954 -27.253 1.00 88.50 180 ASN A O 1
ATOM 1462 N N . ILE A 1 181 ? 9.320 3.764 -25.925 1.00 89.12 181 ILE A N 1
ATOM 1463 C CA . ILE A 1 181 ? 9.184 2.305 -26.067 1.00 89.12 181 ILE A CA 1
ATOM 1464 C C . ILE A 1 181 ? 8.926 1.931 -27.532 1.00 89.12 181 ILE A C 1
ATOM 1466 O O . ILE A 1 181 ? 9.661 1.117 -28.088 1.00 89.12 181 ILE A O 1
ATOM 1470 N N . ALA A 1 182 ? 7.934 2.554 -28.174 1.00 88.88 182 ALA A N 1
ATOM 1471 C CA . ALA A 1 182 ? 7.590 2.278 -29.569 1.00 88.88 182 ALA A CA 1
ATOM 1472 C C . ALA A 1 182 ? 8.752 2.602 -30.525 1.00 88.88 182 ALA A C 1
ATOM 1474 O O . ALA A 1 182 ? 9.037 1.846 -31.456 1.00 88.88 182 ALA A O 1
ATOM 1475 N N . THR A 1 183 ? 9.465 3.702 -30.266 1.00 88.38 183 THR A N 1
ATOM 1476 C CA . THR A 1 183 ? 10.643 4.095 -31.049 1.00 88.38 183 THR A CA 1
ATOM 1477 C C . THR A 1 183 ? 11.767 3.076 -30.899 1.00 88.38 183 THR A C 1
ATOM 1479 O O . THR A 1 183 ? 12.325 2.639 -31.902 1.00 88.38 183 THR A O 1
ATOM 1482 N N . LEU A 1 184 ? 12.076 2.645 -29.672 1.00 85.44 184 LEU A N 1
ATOM 1483 C CA . LEU A 1 184 ? 13.107 1.639 -29.421 1.00 85.44 184 LEU A CA 1
ATOM 1484 C C . LEU A 1 184 ? 12.756 0.293 -30.075 1.00 85.44 184 LEU A C 1
ATOM 1486 O O . LEU A 1 184 ? 13.623 -0.319 -30.693 1.00 85.44 184 LEU A O 1
ATOM 1490 N N . GLN A 1 185 ? 11.489 -0.129 -30.010 1.00 86.50 185 GLN A N 1
ATOM 1491 C CA . GLN A 1 185 ? 10.999 -1.334 -30.690 1.00 86.50 185 GLN A CA 1
ATOM 1492 C C . GLN A 1 185 ? 11.190 -1.253 -32.208 1.00 86.50 185 GLN A C 1
ATOM 1494 O O . GLN A 1 185 ? 11.733 -2.176 -32.813 1.00 86.50 185 GLN A O 1
ATOM 1499 N N . LYS A 1 186 ? 10.799 -0.131 -32.826 1.00 86.38 186 LYS A N 1
ATOM 1500 C CA . LYS A 1 186 ? 10.946 0.080 -34.272 1.00 86.38 186 LYS A CA 1
ATOM 1501 C C . LYS A 1 186 ? 12.414 0.105 -34.703 1.00 86.38 186 LYS A C 1
ATOM 1503 O O . LYS A 1 186 ? 12.771 -0.531 -35.694 1.00 86.38 186 LYS A O 1
ATOM 1508 N N . THR A 1 187 ? 13.268 0.809 -33.960 1.00 82.69 187 THR A N 1
ATOM 1509 C CA . THR A 1 187 ? 14.710 0.869 -34.239 1.00 82.69 187 THR A CA 1
ATOM 1510 C C . THR A 1 187 ? 15.347 -0.509 -34.098 1.00 82.69 187 THR A C 1
ATOM 1512 O O . THR A 1 187 ? 16.101 -0.915 -34.976 1.00 82.69 187 THR A O 1
ATOM 1515 N N . SER A 1 188 ? 14.989 -1.266 -33.055 1.00 79.62 188 SER A N 1
ATOM 1516 C CA . SER A 1 188 ? 15.466 -2.639 -32.870 1.00 79.62 188 SER A CA 1
ATOM 1517 C C . SER A 1 188 ? 15.075 -3.533 -34.045 1.00 79.62 188 SER A C 1
ATOM 1519 O O . SER A 1 188 ? 15.941 -4.206 -34.583 1.00 79.62 188 SER A O 1
ATOM 1521 N N . ALA A 1 189 ? 13.814 -3.501 -34.488 1.00 81.12 189 ALA A N 1
ATOM 1522 C CA . ALA A 1 189 ? 13.339 -4.321 -35.606 1.00 81.12 189 ALA A CA 1
ATOM 1523 C C . ALA A 1 189 ? 13.979 -3.950 -36.958 1.00 81.12 189 ALA A C 1
ATOM 1525 O O . ALA A 1 189 ? 14.100 -4.792 -37.842 1.00 81.12 189 ALA A O 1
ATOM 1526 N N . THR A 1 190 ? 14.381 -2.687 -37.129 1.00 78.75 190 THR A N 1
ATOM 1527 C CA . THR A 1 190 ? 15.008 -2.206 -38.373 1.00 78.75 190 THR A CA 1
ATOM 1528 C C . THR A 1 190 ? 16.497 -2.557 -38.432 1.00 78.75 190 THR A C 1
ATOM 1530 O O . THR A 1 190 ? 17.016 -2.859 -39.502 1.00 78.75 190 THR A O 1
ATOM 1533 N N . VAL A 1 191 ? 17.192 -2.495 -37.292 1.00 71.12 191 VAL A N 1
ATOM 1534 C CA . VAL A 1 191 ? 18.657 -2.646 -37.207 1.00 71.12 191 VAL A CA 1
ATOM 1535 C C . VAL A 1 191 ? 19.074 -4.088 -36.919 1.00 71.12 191 VAL A C 1
ATOM 1537 O O . VAL A 1 191 ? 20.098 -4.550 -37.413 1.00 71.12 191 VAL A O 1
ATOM 1540 N N . LEU A 1 192 ? 18.288 -4.809 -36.124 1.00 65.62 192 LEU A N 1
ATOM 1541 C CA . LEU A 1 192 ? 18.546 -6.188 -35.739 1.00 65.62 192 LEU A CA 1
ATOM 1542 C C . LEU A 1 192 ? 17.454 -7.035 -36.390 1.00 65.62 192 LEU A C 1
ATOM 1544 O O . LEU A 1 192 ? 16.320 -7.067 -35.923 1.00 65.62 192 LEU A O 1
ATOM 1548 N N . SER A 1 193 ? 17.784 -7.726 -37.485 1.00 57.81 193 SER A N 1
ATOM 1549 C CA . SER A 1 193 ? 16.843 -8.591 -38.221 1.00 57.81 193 SER A CA 1
ATOM 1550 C C . SER A 1 193 ? 16.237 -9.729 -37.376 1.00 57.81 193 SER A C 1
ATOM 1552 O O . SER A 1 193 ? 15.330 -10.407 -37.840 1.00 57.81 193 SER A O 1
ATOM 1554 N N . ASN A 1 194 ? 16.713 -9.913 -36.138 1.00 56.56 194 ASN A N 1
ATOM 1555 C CA . ASN A 1 194 ? 16.119 -10.735 -35.090 1.00 56.56 194 ASN A CA 1
ATOM 1556 C C . ASN A 1 194 ? 15.928 -9.880 -33.826 1.00 56.56 194 ASN A C 1
ATOM 1558 O O . ASN A 1 194 ? 16.851 -9.176 -33.415 1.00 56.56 194 ASN A O 1
ATOM 1562 N N . ASN A 1 195 ? 14.757 -9.976 -33.190 1.00 63.59 195 ASN A N 1
ATOM 1563 C CA . ASN A 1 195 ? 14.470 -9.368 -31.887 1.00 63.59 195 ASN A CA 1
ATOM 1564 C C . ASN A 1 195 ? 15.545 -9.776 -30.861 1.00 63.59 195 ASN A C 1
ATOM 1566 O O . ASN A 1 195 ? 15.593 -10.938 -30.460 1.00 63.59 195 ASN A O 1
ATOM 1570 N N . ASP A 1 196 ? 16.411 -8.846 -30.438 1.00 77.81 196 ASP A N 1
ATOM 1571 C CA . ASP A 1 196 ? 17.398 -9.109 -29.384 1.00 77.81 196 ASP A CA 1
ATOM 1572 C C . ASP A 1 196 ? 16.663 -9.329 -28.046 1.00 77.81 196 ASP A C 1
ATOM 1574 O O . ASP A 1 196 ? 16.016 -8.395 -27.547 1.00 77.81 196 ASP A O 1
ATOM 1578 N N . PRO A 1 197 ? 16.776 -10.521 -27.426 1.00 83.00 197 PRO A N 1
ATOM 1579 C CA . PRO A 1 197 ? 16.097 -10.835 -26.171 1.00 83.00 197 PRO A CA 1
ATOM 1580 C C . PRO A 1 197 ? 16.430 -9.861 -25.032 1.00 83.00 197 PRO A C 1
ATOM 1582 O O . PRO A 1 197 ? 15.622 -9.660 -24.124 1.00 83.00 197 PRO A O 1
ATOM 1585 N N . GLN A 1 198 ? 17.615 -9.238 -25.053 1.00 85.31 198 GLN A N 1
ATOM 1586 C CA . GLN A 1 198 ? 18.012 -8.260 -24.039 1.00 85.31 198 GLN A CA 1
ATOM 1587 C C . GLN A 1 198 ? 17.249 -6.944 -24.186 1.00 85.31 198 GLN A C 1
ATOM 1589 O O . GLN A 1 198 ? 16.813 -6.380 -23.180 1.00 85.31 198 GLN A O 1
ATOM 1594 N N . LEU A 1 199 ? 17.070 -6.463 -25.420 1.00 86.25 199 LEU A N 1
ATOM 1595 C CA . LEU A 1 199 ? 16.295 -5.252 -25.701 1.00 86.25 199 LEU A CA 1
ATOM 1596 C C . LEU A 1 199 ? 14.812 -5.482 -25.430 1.00 86.25 199 LEU A C 1
ATOM 1598 O O . LEU A 1 199 ? 14.153 -4.615 -24.854 1.00 86.25 199 LEU A O 1
ATOM 1602 N N . GLU A 1 200 ? 14.299 -6.663 -25.772 1.00 88.56 200 GLU A N 1
ATOM 1603 C CA . GLU A 1 200 ? 12.935 -7.043 -25.427 1.00 88.56 200 GLU A CA 1
ATOM 1604 C C . GLU A 1 200 ? 12.735 -7.051 -23.908 1.00 88.56 200 GLU A C 1
ATOM 1606 O O . GLU A 1 200 ? 11.818 -6.401 -23.408 1.00 88.56 200 GLU A O 1
ATOM 1611 N N . SER A 1 201 ? 13.637 -7.685 -23.153 1.00 91.25 201 SER A N 1
ATOM 1612 C CA . SER A 1 201 ? 13.591 -7.679 -21.687 1.00 91.25 201 SER A CA 1
ATOM 1613 C C . SER A 1 201 ? 13.680 -6.261 -21.102 1.00 91.25 201 SER A C 1
ATOM 1615 O O . SER A 1 201 ? 12.933 -5.927 -20.180 1.00 91.25 201 SER A O 1
ATOM 1617 N N . LEU A 1 202 ? 14.523 -5.387 -21.670 1.00 92.81 202 LEU A N 1
ATOM 1618 C CA . LEU A 1 202 ? 14.619 -3.977 -21.275 1.00 92.81 202 LEU A CA 1
ATOM 1619 C C . LEU A 1 202 ? 13.280 -3.250 -21.467 1.00 92.81 202 LEU A C 1
ATOM 1621 O O . LEU A 1 202 ? 12.825 -2.538 -20.570 1.00 92.81 202 LEU A O 1
ATOM 1625 N N . ILE A 1 203 ? 12.634 -3.452 -22.618 1.00 91.81 203 ILE A N 1
ATOM 1626 C CA . ILE A 1 203 ? 11.323 -2.876 -22.934 1.00 91.81 203 ILE A CA 1
ATOM 1627 C C . ILE A 1 203 ? 10.241 -3.423 -21.998 1.00 91.81 203 ILE A C 1
ATOM 1629 O O . ILE A 1 203 ? 9.409 -2.651 -21.521 1.00 91.81 203 ILE A O 1
ATOM 1633 N N . GLN A 1 204 ? 10.244 -4.725 -21.705 1.00 93.00 204 GLN A N 1
ATOM 1634 C CA . GLN A 1 204 ? 9.274 -5.318 -20.782 1.00 93.00 204 GLN A CA 1
ATOM 1635 C C . GLN A 1 204 ? 9.405 -4.714 -19.382 1.00 93.00 204 GLN A C 1
ATOM 1637 O O . GLN A 1 204 ? 8.412 -4.263 -18.814 1.00 93.00 204 GLN A O 1
ATOM 1642 N N . HIS A 1 205 ? 10.624 -4.593 -18.851 1.00 94.38 205 HIS A N 1
ATOM 1643 C CA . HIS A 1 205 ? 10.825 -3.938 -17.559 1.00 94.38 205 HIS A CA 1
ATOM 1644 C C . HIS A 1 205 ? 10.453 -2.449 -17.578 1.00 94.38 205 HIS A C 1
ATOM 1646 O O . HIS A 1 205 ? 9.915 -1.959 -16.590 1.00 94.38 205 HIS A O 1
ATOM 1652 N N . ALA A 1 206 ? 10.644 -1.735 -18.693 1.00 93.12 206 ALA A N 1
ATOM 1653 C CA . ALA A 1 206 ? 10.158 -0.360 -18.836 1.00 93.12 206 ALA A CA 1
ATOM 1654 C C . ALA A 1 206 ? 8.623 -0.260 -18.767 1.00 93.12 206 ALA A C 1
ATOM 1656 O O . ALA A 1 206 ? 8.094 0.639 -18.114 1.00 93.12 206 ALA A O 1
ATOM 1657 N N . LYS A 1 207 ? 7.901 -1.197 -19.397 1.00 93.06 207 LYS A N 1
ATOM 1658 C CA . LYS A 1 207 ? 6.431 -1.272 -19.314 1.00 93.06 207 LYS A CA 1
ATOM 1659 C C . LYS A 1 207 ? 5.961 -1.571 -17.893 1.00 93.06 207 LYS A C 1
ATOM 1661 O O . LYS A 1 207 ? 5.040 -0.915 -17.414 1.00 93.06 207 LYS A O 1
ATOM 1666 N N . LEU A 1 208 ? 6.618 -2.512 -17.212 1.00 93.81 208 LEU A N 1
ATOM 1667 C CA . LEU A 1 208 ? 6.325 -2.839 -15.814 1.00 93.81 208 LEU A CA 1
ATOM 1668 C C . LEU A 1 208 ? 6.551 -1.627 -14.902 1.00 93.81 208 LEU A C 1
ATOM 1670 O O . LEU A 1 208 ? 5.704 -1.332 -14.066 1.00 93.81 208 LEU A O 1
ATOM 1674 N N . LEU A 1 209 ? 7.645 -0.884 -15.099 1.00 91.94 209 LEU A N 1
ATOM 1675 C CA . LEU A 1 209 ? 7.918 0.348 -14.355 1.00 91.94 209 LEU A CA 1
ATOM 1676 C C . LEU A 1 209 ? 6.832 1.406 -14.550 1.00 91.94 209 LEU A C 1
ATOM 1678 O O . LEU A 1 209 ? 6.433 2.046 -13.581 1.00 91.94 209 LEU A O 1
ATOM 1682 N N . LEU A 1 210 ? 6.346 1.575 -15.782 1.00 90.38 210 LEU A N 1
ATOM 1683 C CA . LEU A 1 210 ? 5.276 2.523 -16.075 1.00 90.38 210 LEU A CA 1
ATOM 1684 C C . LEU A 1 210 ? 3.946 2.094 -15.438 1.00 90.38 210 LEU A C 1
ATOM 1686 O O . LEU A 1 210 ? 3.288 2.919 -14.812 1.00 90.38 210 LEU A O 1
ATOM 1690 N N . SER A 1 211 ? 3.558 0.823 -15.585 1.00 90.25 211 SER A N 1
ATOM 1691 C CA . SER A 1 211 ? 2.296 0.301 -15.040 1.00 90.25 211 SER A CA 1
ATOM 1692 C C . SER A 1 211 ? 2.296 0.359 -13.517 1.00 90.25 211 SER A C 1
ATOM 1694 O O . SER A 1 211 ? 1.548 1.131 -12.924 1.00 90.25 211 SER A O 1
ATOM 1696 N N . TYR A 1 212 ? 3.218 -0.367 -12.881 1.00 90.19 212 TYR A N 1
ATOM 1697 C CA . TYR A 1 212 ? 3.245 -0.488 -11.426 1.00 90.19 212 TYR A CA 1
ATOM 1698 C C . TYR A 1 212 ? 3.650 0.815 -10.730 1.00 90.19 212 TYR A C 1
ATOM 1700 O O . TYR A 1 212 ? 3.289 1.027 -9.577 1.00 90.19 212 TYR A O 1
ATOM 1708 N N . GLY A 1 213 ? 4.354 1.719 -11.421 1.00 85.75 213 GLY A N 1
ATOM 1709 C CA . GLY A 1 213 ? 4.610 3.070 -10.924 1.00 85.75 213 GLY A CA 1
ATOM 1710 C C . GLY A 1 213 ? 3.344 3.930 -10.840 1.00 85.75 213 GLY A C 1
ATOM 1711 O O . GLY A 1 213 ? 3.230 4.745 -9.923 1.00 85.75 213 GLY A O 1
ATOM 1712 N N . ASN A 1 214 ? 2.389 3.751 -11.757 1.00 84.88 214 ASN A N 1
ATOM 1713 C CA . ASN A 1 214 ? 1.085 4.417 -11.694 1.00 84.88 214 ASN A CA 1
ATOM 1714 C C . ASN A 1 214 ? 0.171 3.738 -10.667 1.00 84.88 214 ASN A C 1
ATOM 1716 O O . ASN A 1 214 ? -0.410 4.431 -9.832 1.00 84.88 214 ASN A O 1
ATOM 1720 N N . ASP A 1 215 ? 0.125 2.403 -10.667 1.00 87.25 215 ASP A N 1
ATOM 1721 C CA . ASP A 1 215 ? -0.695 1.625 -9.730 1.00 87.25 215 ASP A CA 1
ATOM 1722 C C . ASP A 1 215 ? -0.295 1.912 -8.276 1.00 87.25 215 ASP A C 1
ATOM 1724 O O . ASP A 1 215 ? -1.152 2.158 -7.430 1.00 87.25 215 ASP A O 1
ATOM 1728 N N . ALA A 1 216 ? 1.010 1.979 -7.980 1.00 85.19 216 ALA A N 1
ATOM 1729 C CA . ALA A 1 216 ? 1.505 2.324 -6.647 1.00 85.19 216 ALA A CA 1
ATOM 1730 C C . ALA A 1 216 ? 1.012 3.705 -6.181 1.00 85.19 216 ALA A C 1
ATOM 1732 O O . ALA A 1 216 ? 0.620 3.857 -5.025 1.00 85.19 216 ALA A O 1
ATOM 1733 N N . LYS A 1 217 ? 0.972 4.703 -7.074 1.00 83.50 217 LYS A N 1
ATOM 1734 C CA . LYS A 1 217 ? 0.483 6.056 -6.751 1.00 83.50 217 LYS A CA 1
ATOM 1735 C C . LYS A 1 217 ? -1.016 6.062 -6.470 1.00 83.50 217 LYS A C 1
ATOM 1737 O O . LYS A 1 217 ? -1.452 6.700 -5.514 1.00 83.50 217 LYS A O 1
ATOM 1742 N N . GLU A 1 218 ? -1.798 5.349 -7.275 1.00 87.94 218 GLU A N 1
ATOM 1743 C CA . GLU A 1 218 ? -3.238 5.213 -7.048 1.00 87.94 218 GLU A CA 1
ATOM 1744 C C . GLU A 1 218 ? -3.523 4.497 -5.719 1.00 87.94 218 GLU A C 1
ATOM 1746 O O . GLU A 1 218 ? -4.347 4.958 -4.925 1.00 87.94 218 GLU A O 1
ATOM 1751 N N . SER A 1 219 ? -2.785 3.423 -5.426 1.00 90.75 219 SER A N 1
ATOM 1752 C CA . SER A 1 219 ? -2.862 2.715 -4.149 1.00 90.75 219 SER A CA 1
ATOM 1753 C C . SER A 1 219 ? -2.519 3.620 -2.964 1.00 90.75 219 SER A C 1
ATOM 1755 O O . SER A 1 219 ? -3.237 3.583 -1.970 1.00 90.75 219 SER A O 1
ATOM 1757 N N . VAL A 1 220 ? -1.494 4.479 -3.054 1.00 91.00 220 VAL A N 1
ATOM 1758 C CA . VAL A 1 220 ? -1.163 5.448 -1.987 1.00 91.00 220 VAL A CA 1
ATOM 1759 C C . VAL A 1 220 ? -2.361 6.345 -1.676 1.00 91.00 220 VAL A C 1
ATOM 1761 O O . VAL A 1 220 ? -2.707 6.509 -0.508 1.00 91.00 220 VAL A O 1
ATOM 1764 N N . ILE A 1 221 ? -3.034 6.891 -2.694 1.00 91.31 221 ILE A N 1
ATOM 1765 C CA . ILE A 1 221 ? -4.218 7.748 -2.502 1.00 91.31 221 ILE A CA 1
ATOM 1766 C C . ILE A 1 221 ? -5.337 6.975 -1.791 1.00 91.31 221 ILE A C 1
ATOM 1768 O O . ILE A 1 221 ? -5.902 7.467 -0.815 1.00 91.31 221 ILE A O 1
ATOM 1772 N N . LYS A 1 222 ? -5.633 5.751 -2.243 1.00 92.81 222 LYS A N 1
ATOM 1773 C CA . LYS A 1 222 ? -6.681 4.910 -1.642 1.00 92.81 222 LYS A CA 1
ATOM 1774 C C . LYS A 1 222 ? -6.352 4.515 -0.201 1.00 92.81 222 LYS A C 1
ATOM 1776 O O . LYS A 1 222 ? -7.211 4.618 0.669 1.00 92.81 222 LYS A O 1
ATOM 1781 N N . ILE A 1 223 ? -5.110 4.115 0.075 1.00 92.94 223 ILE A N 1
ATOM 1782 C CA . ILE A 1 223 ? -4.669 3.699 1.413 1.00 92.94 223 ILE A CA 1
ATOM 1783 C C . ILE A 1 223 ? -4.694 4.884 2.376 1.00 92.94 223 ILE A C 1
ATOM 1785 O O . ILE A 1 223 ? -5.153 4.744 3.506 1.00 92.94 223 ILE A O 1
ATOM 1789 N N . THR A 1 224 ? -4.221 6.055 1.948 1.00 91.56 224 THR A N 1
ATOM 1790 C CA . THR A 1 224 ? -4.110 7.252 2.801 1.00 91.56 224 THR A CA 1
ATOM 1791 C C . THR A 1 224 ? -5.423 8.024 2.969 1.00 91.56 224 THR A C 1
ATOM 1793 O O . THR A 1 224 ? -5.435 9.072 3.615 1.00 91.56 224 THR A O 1
ATOM 1796 N N . ASN A 1 225 ? -6.534 7.493 2.449 1.00 89.75 225 ASN A N 1
ATOM 1797 C CA . ASN A 1 225 ? -7.865 8.077 2.566 1.00 89.75 225 ASN A CA 1
ATOM 1798 C C . ASN A 1 225 ? -8.234 8.383 4.042 1.00 89.75 225 ASN A C 1
ATOM 1800 O O . ASN A 1 225 ? -8.060 7.523 4.914 1.00 89.75 225 ASN A O 1
ATOM 1804 N N . PRO A 1 226 ? -8.771 9.585 4.346 1.00 88.75 226 PRO A N 1
ATOM 1805 C CA . PRO A 1 226 ? -9.126 9.994 5.708 1.00 88.75 226 PRO A CA 1
ATOM 1806 C C . PRO A 1 226 ? -10.318 9.244 6.330 1.00 88.75 226 PRO A C 1
ATOM 1808 O O . PRO A 1 226 ? -10.582 9.429 7.516 1.00 88.75 226 PRO A O 1
ATOM 1811 N N . GLN A 1 227 ? -11.032 8.391 5.587 1.00 90.38 227 GLN A N 1
ATOM 1812 C CA . GLN A 1 227 ? -12.207 7.648 6.073 1.00 90.38 227 GLN A CA 1
ATOM 1813 C C . GLN A 1 227 ? -11.969 6.906 7.396 1.00 90.38 227 GLN A C 1
ATOM 1815 O O . GLN A 1 227 ? -12.817 6.964 8.282 1.00 90.38 227 GLN A O 1
ATOM 1820 N N . THR A 1 228 ? -10.818 6.246 7.567 1.00 89.06 228 THR A N 1
ATOM 1821 C CA . THR A 1 228 ? -10.504 5.537 8.820 1.00 89.06 228 THR A CA 1
ATOM 1822 C C . THR A 1 228 ? -10.413 6.498 10.007 1.00 89.06 228 THR A C 1
ATOM 1824 O O . THR A 1 228 ? -10.938 6.181 11.069 1.00 89.06 228 THR A O 1
ATOM 1827 N N . VAL A 1 229 ? -9.814 7.682 9.821 1.00 89.81 229 VAL A N 1
ATOM 1828 C CA . VAL A 1 229 ? -9.704 8.714 10.870 1.00 89.81 229 VAL A CA 1
ATOM 1829 C C . VAL A 1 229 ? -11.091 9.228 11.251 1.00 89.81 229 VAL A C 1
ATOM 1831 O O . VAL A 1 229 ? -11.453 9.217 12.425 1.00 89.81 229 VAL A O 1
ATOM 1834 N N . PHE A 1 230 ? -11.905 9.570 10.251 1.00 91.94 230 PHE A N 1
ATOM 1835 C CA . PHE A 1 230 ? -13.276 10.034 10.460 1.00 91.94 230 PHE A CA 1
ATOM 1836 C C . PHE A 1 230 ? -14.135 9.011 11.221 1.00 91.94 230 PHE A C 1
ATOM 1838 O O . PHE A 1 230 ? -14.900 9.373 12.114 1.00 91.94 230 PHE A O 1
ATOM 1845 N N . LEU A 1 231 ? -14.009 7.720 10.896 1.00 92.81 231 LEU A N 1
ATOM 1846 C CA . LEU A 1 231 ? -14.732 6.659 11.601 1.00 92.81 231 LEU A CA 1
ATOM 1847 C C . LEU A 1 231 ? -14.251 6.498 13.048 1.00 92.81 231 LEU A C 1
ATOM 1849 O O . LEU A 1 231 ? -15.088 6.331 13.932 1.00 92.81 231 LEU A O 1
ATOM 1853 N N . THR A 1 232 ? -12.941 6.588 13.309 1.00 92.00 232 THR A N 1
ATOM 1854 C CA . THR A 1 232 ? -12.411 6.533 14.683 1.00 92.00 232 THR A CA 1
ATOM 1855 C C . THR A 1 232 ? -12.847 7.728 15.532 1.00 92.00 232 THR A C 1
ATOM 1857 O O . THR A 1 232 ? -13.212 7.534 16.688 1.00 92.00 232 THR A O 1
ATOM 1860 N N . GLU A 1 233 ? -12.903 8.938 14.965 1.00 91.81 233 GLU A N 1
ATOM 1861 C CA . GLU A 1 233 ? -13.396 10.140 15.661 1.00 91.81 233 GLU A CA 1
ATOM 1862 C C . GLU A 1 233 ? -14.886 10.015 16.002 1.00 91.81 233 GLU A C 1
ATOM 1864 O O . GLU A 1 233 ? -15.287 10.197 17.149 1.00 91.81 233 GLU A O 1
ATOM 1869 N N . ARG A 1 234 ? -15.715 9.595 15.035 1.00 92.88 234 ARG A N 1
ATOM 1870 C CA . ARG A 1 234 ? -17.149 9.367 15.281 1.00 92.88 234 ARG A CA 1
ATOM 1871 C C . ARG A 1 234 ? -17.409 8.277 16.312 1.00 92.88 234 ARG A C 1
ATOM 1873 O O . ARG A 1 234 ? -18.381 8.366 17.061 1.00 92.88 234 ARG A O 1
ATOM 1880 N N . LEU A 1 235 ? -16.576 7.238 16.327 1.00 91.25 235 LEU A N 1
ATOM 1881 C CA . LEU A 1 235 ? -16.647 6.183 17.328 1.00 91.25 235 LEU A CA 1
ATOM 1882 C C . LEU A 1 235 ? -16.315 6.736 18.722 1.00 91.25 235 LEU A C 1
ATOM 1884 O O . LEU A 1 235 ? -17.052 6.459 19.664 1.00 91.25 235 LEU A O 1
ATOM 1888 N N . GLU A 1 236 ? -15.276 7.563 18.854 1.00 90.19 236 GLU A N 1
ATOM 1889 C CA . GLU A 1 236 ? -14.933 8.239 20.115 1.00 90.19 236 GLU A CA 1
ATOM 1890 C C . GLU A 1 236 ? -16.048 9.167 20.618 1.00 90.19 236 GLU A C 1
ATOM 1892 O O . GLU A 1 236 ? -16.387 9.134 21.808 1.00 90.19 236 GLU A O 1
ATOM 1897 N N . ASP A 1 237 ? -16.680 9.926 19.723 1.00 90.31 237 ASP A N 1
ATOM 1898 C CA . ASP A 1 237 ? -17.837 10.759 20.056 1.00 90.31 237 ASP A CA 1
ATOM 1899 C C . ASP A 1 237 ? -19.009 9.909 20.561 1.00 90.31 237 ASP A C 1
ATOM 1901 O O . ASP A 1 237 ? -19.603 10.212 21.598 1.00 90.31 237 ASP A O 1
ATOM 1905 N N . ALA A 1 238 ? -19.328 8.810 19.868 1.00 89.06 238 ALA A N 1
ATOM 1906 C CA . ALA A 1 238 ? -20.420 7.917 20.251 1.00 89.06 238 ALA A CA 1
ATOM 1907 C C . ALA A 1 238 ? -20.182 7.257 21.621 1.00 89.06 238 ALA A C 1
ATOM 1909 O O . ALA A 1 238 ? -21.111 7.174 22.430 1.00 89.06 238 ALA A O 1
ATOM 1910 N N . ILE A 1 239 ? -18.941 6.848 21.911 1.00 87.12 239 ILE A N 1
ATOM 1911 C CA . ILE A 1 239 ? -18.540 6.314 23.222 1.00 87.12 239 ILE A CA 1
ATOM 1912 C C . ILE A 1 239 ? -18.728 7.373 24.307 1.00 87.12 239 ILE A C 1
ATOM 1914 O O . ILE A 1 239 ? -19.335 7.102 25.343 1.00 87.12 239 ILE A O 1
ATOM 1918 N N . THR A 1 240 ? -18.254 8.594 24.058 1.00 87.00 240 THR A N 1
ATOM 1919 C CA . THR A 1 240 ? -18.336 9.697 25.023 1.00 87.00 240 THR A CA 1
ATOM 1920 C C . THR A 1 240 ? -19.789 10.059 25.329 1.00 87.00 240 THR A C 1
ATOM 1922 O O . THR A 1 240 ? -20.162 10.218 26.492 1.00 87.00 240 THR A O 1
ATOM 1925 N N . GLN A 1 241 ? -20.640 10.143 24.303 1.00 86.19 241 GLN A N 1
ATOM 1926 C CA . GLN A 1 241 ? -22.068 10.414 24.479 1.00 86.19 241 GLN A CA 1
ATOM 1927 C C . GLN A 1 241 ? -22.765 9.302 25.264 1.00 86.19 241 GLN A C 1
ATOM 1929 O O . GLN A 1 241 ? -23.562 9.592 26.157 1.00 86.19 241 GLN A O 1
ATOM 1934 N N . HIS A 1 242 ? -22.450 8.038 24.974 1.00 83.62 242 HIS A N 1
ATOM 1935 C CA . HIS A 1 242 ? -23.007 6.907 25.709 1.00 83.62 242 HIS A CA 1
ATOM 1936 C C . HIS A 1 242 ? -22.629 6.960 27.193 1.00 83.62 242 HIS A C 1
ATOM 1938 O O . HIS A 1 242 ? -23.520 6.938 28.044 1.00 83.62 242 HIS A O 1
ATOM 1944 N N . TYR A 1 243 ? -21.343 7.160 27.491 1.00 82.62 243 TYR A N 1
ATOM 1945 C CA . TYR A 1 243 ? -20.838 7.296 28.855 1.00 82.62 243 TYR A CA 1
ATOM 1946 C C . TYR A 1 243 ? -21.558 8.417 29.623 1.00 82.62 243 TYR A C 1
ATOM 1948 O O . TYR A 1 243 ? -22.041 8.207 30.737 1.00 82.62 243 TYR A O 1
ATOM 1956 N N . LEU A 1 244 ? -21.702 9.602 29.015 1.00 82.81 244 LEU A N 1
ATOM 1957 C CA . LEU A 1 244 ? -22.391 10.741 29.634 1.00 82.81 244 LEU A CA 1
ATOM 1958 C C . LEU A 1 244 ? -23.885 10.475 29.880 1.00 82.81 244 LEU A C 1
ATOM 1960 O O . LEU A 1 244 ? -24.423 10.919 30.896 1.00 82.81 244 LEU A O 1
ATOM 1964 N N . LEU A 1 245 ? -24.568 9.778 28.967 1.00 80.81 245 LEU A N 1
ATOM 1965 C CA . LEU A 1 245 ? -25.991 9.445 29.097 1.00 80.81 245 LEU A CA 1
ATOM 1966 C C . LEU A 1 245 ? -26.247 8.398 30.186 1.00 80.81 245 LEU A C 1
ATOM 1968 O O . LEU A 1 245 ? -27.225 8.524 30.923 1.00 80.81 245 LEU A O 1
ATOM 1972 N N . GLU A 1 246 ? -25.380 7.395 30.307 1.00 74.75 246 GLU A N 1
ATOM 1973 C CA . GLU A 1 246 ? -25.446 6.384 31.369 1.00 74.75 246 GLU A CA 1
ATOM 1974 C C . GLU A 1 246 ? -25.216 7.020 32.749 1.00 74.75 246 GLU A C 1
ATOM 1976 O O . GLU A 1 246 ? -25.966 6.765 33.692 1.00 74.75 246 GLU A O 1
ATOM 1981 N N . HIS A 1 247 ? -24.244 7.934 32.852 1.00 69.81 247 HIS A N 1
ATOM 1982 C CA . HIS A 1 247 ? -23.884 8.585 34.115 1.00 69.81 247 HIS A CA 1
ATOM 1983 C C . HIS A 1 247 ? -24.838 9.713 34.531 1.00 69.81 247 HIS A C 1
ATOM 1985 O O . HIS A 1 247 ? -24.914 10.023 35.715 1.00 69.81 247 HIS A O 1
ATOM 1991 N N . LYS A 1 248 ? -25.601 10.305 33.601 1.00 64.50 248 LYS A N 1
ATOM 1992 C CA . LYS A 1 248 ? -26.687 11.254 33.924 1.00 64.50 248 LYS A CA 1
ATOM 1993 C C . LYS A 1 248 ? -27.976 10.583 34.407 1.00 64.50 248 LYS A C 1
ATOM 1995 O O . LYS A 1 248 ? -28.818 11.262 34.986 1.00 64.50 248 LYS A O 1
ATOM 2000 N N . LYS A 1 249 ? -28.173 9.293 34.116 1.00 56.00 249 LYS A N 1
ATOM 2001 C CA . LYS A 1 249 ? -29.363 8.528 34.532 1.00 56.00 249 LYS A CA 1
ATOM 2002 C C . LYS A 1 249 ? -29.233 7.916 35.933 1.00 56.00 249 LYS A C 1
ATOM 2004 O O . LYS A 1 249 ? -30.216 7.364 36.425 1.00 56.00 249 LYS A O 1
ATOM 2009 N N . SER A 1 250 ? -28.048 7.984 36.544 1.00 46.41 250 SER A N 1
ATOM 2010 C CA . SER A 1 250 ? -27.776 7.517 37.908 1.00 46.41 250 SER A CA 1
ATOM 2011 C C . SER A 1 250 ? -27.769 8.656 38.917 1.00 46.41 250 SER A C 1
ATOM 2013 O O . SER A 1 250 ? -27.882 8.289 40.110 1.00 46.41 250 SER A O 1
#

Radius of gyration: 31.71 Å; chains: 1; bounding box: 61×31×117 Å

Secondary structure (DSSP, 8-state):
--HHHHHHHHHHHHHHHHHHHHHHHHHHHT-THHHHHHHHHHHHHHHHHHHHHHHHHHHHTTS---THHHHHHHHHHHHHHHHHHHHHHHHHTTT-HHHHHHHHHHHHHHHHHHHHHHHHHHHHHHHHHHHHHHHHHHHHHHH-TTS-HHHHHHHHHHHHHHHHHHHH--HHHHHHHHHHHHHHHHHHHHH-SS--HHHHHHHHHHHHHHHHHHHHHHHHHHHT-THHHHHHHHHHHHHHHHHHHHHH--

Sequence (250 aa):
MTSTAIFRQILSAIVAMSLLLVLFYITYKKSPEFENQLSVLSKQVSTLNLQINQSIFLHQFGIEKNNDQLTRLVLKLAENQQQLKHVKKTIQALNNDSIIQLLDLLEQQLTEKNQLIEDYKSHHAIYNNSLYFFQKLLKKTSSNPILDASIKIQAHRLQSALFQNIHQNTPLSSVLVNNNIATLQKTSATVLSNNDPQLESLIQHAKLLLSYGNDAKESVIKITNPQTVFLTERLEDAITQHYLLEHKKS

Foldseek 3Di:
DVPVVVVVVVVVVVVVVVVVVVVCVVVVVLPLVLLVLLLVLLVLLLVLLVVLLVVLVCLLVVVDLDCPSNVVSLVVNVVSLVVLVVSLVVVVVVPLVQLNVLNVLLSVLSVVLSVLVVVLVVLSVLLVVLVVLLVVLLVCQCPPPPDDPVLNVLSVQLVVLLVCCSPV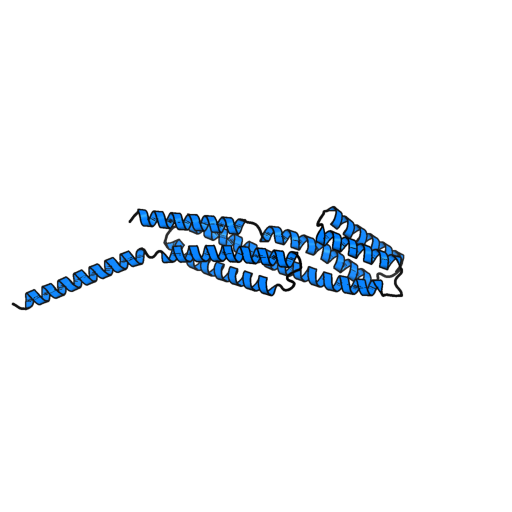VDPVSLVSNVVSLVVSVVVQVVPPVDRDVSSVSSSVSSVSNSVSSVSSVVSSCSNSDCSSVVSSVSSNVSSVVVSVVVVVVD

pLDDT: mean 85.93, std 9.63, range [46.41, 95.44]